Protein AF-A0A645FIU5-F1 (afdb_monomer_lite)

Structure (mmCIF, N/CA/C/O backbone):
data_AF-A0A645FIU5-F1
#
_entry.id   AF-A0A645FIU5-F1
#
loop_
_atom_site.group_PDB
_atom_site.id
_atom_site.type_symbol
_atom_site.label_atom_id
_atom_site.label_alt_id
_atom_site.label_comp_id
_atom_site.label_asym_id
_atom_site.label_entity_id
_atom_site.label_seq_id
_atom_site.pdbx_PDB_ins_code
_atom_site.Cartn_x
_atom_site.Cartn_y
_atom_site.Cartn_z
_atom_site.occupancy
_atom_site.B_iso_or_equiv
_atom_site.auth_seq_id
_atom_site.auth_comp_id
_atom_site.auth_asym_id
_atom_site.auth_atom_id
_atom_site.pdbx_PDB_model_num
ATOM 1 N N . MET A 1 1 ? 1.811 -13.031 -18.706 1.00 53.97 1 MET A N 1
ATOM 2 C CA . MET A 1 1 ? 0.507 -12.425 -19.057 1.00 53.97 1 MET A CA 1
ATOM 3 C C . MET A 1 1 ? -0.568 -13.395 -18.600 1.00 53.97 1 MET A C 1
ATOM 5 O O . MET A 1 1 ? -0.436 -14.568 -18.920 1.00 53.97 1 MET A O 1
ATOM 9 N N . LEU A 1 2 ? -1.544 -12.953 -17.800 1.00 63.50 2 LEU A N 1
ATOM 10 C CA . LEU A 1 2 ? -2.657 -13.814 -17.370 1.00 63.50 2 LEU A CA 1
ATOM 11 C C . LEU A 1 2 ? -3.567 -14.095 -18.576 1.00 63.50 2 LEU A C 1
ATOM 13 O O . LEU A 1 2 ? -3.774 -13.195 -19.394 1.00 63.50 2 LEU A O 1
ATOM 17 N N . CYS A 1 3 ? -4.081 -15.320 -18.705 1.00 82.06 3 CYS A N 1
ATOM 18 C CA . CYS A 1 3 ? -5.073 -15.638 -19.733 1.00 82.06 3 CYS A CA 1
ATOM 19 C C . CYS A 1 3 ? -6.419 -14.959 -19.421 1.00 82.06 3 CYS A C 1
ATOM 21 O O . CYS A 1 3 ? -6.677 -14.561 -18.284 1.00 82.06 3 CYS A O 1
ATOM 23 N N . GLU A 1 4 ? -7.278 -14.810 -20.434 1.00 85.88 4 GLU A N 1
ATOM 24 C CA . GLU A 1 4 ? -8.568 -14.122 -20.276 1.00 85.88 4 GLU A CA 1
ATOM 25 C C . GLU A 1 4 ? -9.486 -14.793 -19.248 1.00 85.88 4 GLU A C 1
ATOM 27 O O . GLU A 1 4 ? -10.167 -14.089 -18.507 1.00 85.88 4 GLU A O 1
ATOM 32 N N . GLU A 1 5 ? -9.463 -16.126 -19.173 1.00 87.19 5 GLU A N 1
ATOM 33 C CA . GLU A 1 5 ? -10.226 -16.915 -18.199 1.00 87.19 5 GLU A CA 1
ATOM 34 C C . GLU A 1 5 ? -9.824 -16.569 -16.762 1.00 87.19 5 GLU A C 1
ATOM 36 O O . GLU A 1 5 ? -10.671 -16.202 -15.954 1.00 87.19 5 GLU A O 1
ATOM 41 N N . LEU A 1 6 ? -8.522 -16.537 -16.467 1.00 84.81 6 LEU A N 1
ATOM 42 C CA . LEU A 1 6 ? -8.028 -16.178 -15.137 1.00 84.81 6 LEU A CA 1
ATOM 43 C C . LEU A 1 6 ? -8.314 -14.710 -14.780 1.00 84.81 6 LEU A C 1
ATOM 45 O O . LEU A 1 6 ? -8.569 -14.385 -13.623 1.00 84.81 6 LEU A O 1
ATOM 49 N N . ILE A 1 7 ? -8.288 -13.805 -15.764 1.00 84.75 7 ILE A N 1
ATOM 50 C CA . ILE A 1 7 ? -8.674 -12.400 -15.555 1.00 84.75 7 ILE A CA 1
ATOM 51 C C . ILE A 1 7 ? -10.162 -12.297 -15.197 1.00 84.75 7 ILE A C 1
ATOM 53 O O . ILE A 1 7 ? -10.518 -11.487 -14.339 1.00 84.75 7 ILE A O 1
ATOM 57 N N . GLU A 1 8 ? -11.015 -13.096 -15.837 1.00 88.38 8 GLU A N 1
ATOM 58 C CA . GLU A 1 8 ? -12.446 -13.165 -15.533 1.00 88.38 8 GLU A CA 1
ATOM 59 C C . GLU A 1 8 ? -12.695 -13.715 -14.128 1.00 88.38 8 GLU A C 1
ATOM 61 O O . GLU A 1 8 ? -13.385 -13.074 -13.335 1.00 88.38 8 GLU A O 1
ATOM 66 N N . GLU A 1 9 ? -12.084 -14.852 -13.788 1.00 88.69 9 GLU A N 1
ATOM 67 C CA . GLU A 1 9 ? -12.196 -15.455 -12.458 1.00 88.69 9 GLU A CA 1
ATOM 68 C C . GLU A 1 9 ? -11.752 -14.479 -11.366 1.00 88.69 9 GLU A C 1
ATOM 70 O O . GLU A 1 9 ? -12.477 -14.236 -10.397 1.00 88.69 9 GLU A O 1
ATOM 75 N N . PHE A 1 10 ? -10.595 -13.841 -11.554 1.00 84.19 10 PHE A N 1
ATOM 76 C CA . PHE A 1 10 ? -10.072 -12.856 -10.616 1.00 84.19 10 PHE A CA 1
ATOM 77 C C . PHE A 1 10 ? -11.009 -11.650 -10.464 1.00 84.19 10 PHE A C 1
ATOM 79 O O . PHE A 1 10 ? -11.272 -11.197 -9.348 1.00 84.19 10 PHE A O 1
ATOM 86 N N . ALA A 1 11 ? -11.569 -11.145 -11.567 1.00 87.12 11 ALA A N 1
ATOM 87 C CA . ALA A 1 11 ? -12.537 -10.051 -11.530 1.00 87.12 11 ALA A CA 1
ATOM 88 C C . ALA A 1 11 ? -13.863 -10.446 -10.851 1.00 87.12 11 ALA A C 1
ATOM 90 O O . ALA A 1 11 ? -14.517 -9.591 -10.248 1.00 87.12 11 ALA A O 1
ATOM 91 N N . GLY A 1 12 ? -14.240 -11.727 -10.902 1.00 88.38 12 GLY A N 1
ATOM 92 C CA . GLY A 1 12 ? -15.392 -12.278 -10.188 1.00 88.38 12 GLY A CA 1
ATOM 93 C C . GLY A 1 12 ? -15.239 -12.258 -8.663 1.00 88.38 12 GLY A C 1
ATOM 94 O O . GLY A 1 12 ? -16.230 -12.076 -7.954 1.00 88.38 12 GLY A O 1
ATOM 95 N N . LEU A 1 13 ? -14.007 -12.377 -8.155 1.00 90.31 13 LEU A N 1
ATOM 96 C CA . LEU A 1 13 ? -13.703 -12.421 -6.718 1.00 90.31 13 LEU A CA 1
ATOM 97 C C . LEU A 1 13 ? -13.561 -11.037 -6.068 1.00 90.31 13 LEU A C 1
ATOM 99 O O . LEU A 1 13 ? -13.636 -10.917 -4.845 1.00 90.31 13 LEU A O 1
ATOM 103 N N . ILE A 1 14 ? -13.337 -9.987 -6.860 1.00 89.62 14 ILE A N 1
ATOM 104 C CA . ILE A 1 14 ? -12.940 -8.669 -6.352 1.00 89.62 14 ILE A CA 1
ATOM 105 C C . ILE A 1 14 ? -14.075 -7.660 -6.485 1.00 89.62 14 ILE A C 1
ATOM 107 O O . ILE A 1 14 ? -14.536 -7.325 -7.575 1.00 89.62 14 ILE A O 1
ATOM 111 N N . ASP A 1 15 ? -14.477 -7.081 -5.354 1.00 90.00 15 ASP A N 1
ATOM 112 C CA . ASP A 1 15 ? -15.454 -5.990 -5.335 1.00 90.00 15 ASP A CA 1
ATOM 113 C C . ASP A 1 15 ? -14.824 -4.606 -5.490 1.00 90.00 15 ASP A C 1
ATOM 115 O O . ASP A 1 15 ? -15.453 -3.660 -5.982 1.00 90.00 15 ASP A O 1
ATOM 119 N N . THR A 1 16 ? -13.596 -4.446 -5.003 1.00 90.69 16 THR A N 1
ATOM 120 C CA . THR A 1 16 ? -12.869 -3.178 -5.028 1.00 90.69 16 THR A CA 1
ATOM 121 C C . THR A 1 16 ? -11.374 -3.434 -5.161 1.00 90.69 16 THR A C 1
ATOM 123 O O . THR A 1 16 ? -10.801 -4.143 -4.340 1.00 90.69 16 THR A O 1
ATOM 126 N N . ALA A 1 17 ? -10.753 -2.825 -6.169 1.00 92.69 17 ALA A N 1
ATOM 127 C CA . ALA A 1 17 ? -9.307 -2.811 -6.353 1.00 92.69 17 ALA A CA 1
ATOM 128 C C . ALA A 1 17 ? -8.728 -1.445 -5.970 1.00 92.69 17 ALA A C 1
ATOM 130 O O . ALA A 1 17 ? -9.333 -0.410 -6.258 1.00 92.69 17 ALA A O 1
ATOM 131 N N . PHE A 1 18 ? -7.550 -1.462 -5.351 1.00 93.25 18 PHE A N 1
ATOM 132 C CA . PHE A 1 18 ? -6.782 -0.278 -4.981 1.00 93.25 18 PHE A CA 1
ATOM 133 C C . PHE A 1 18 ? -5.413 -0.344 -5.653 1.00 93.25 18 PHE A C 1
ATOM 135 O O . PHE A 1 18 ? -4.711 -1.343 -5.517 1.00 93.25 18 PHE A O 1
ATOM 142 N N . TYR A 1 19 ? -5.033 0.723 -6.345 1.00 93.62 19 TYR A N 1
ATOM 143 C CA . TYR A 1 19 ? -3.697 0.915 -6.897 1.00 93.62 19 TYR A CA 1
ATOM 144 C C . TYR A 1 19 ? -2.940 1.946 -6.067 1.00 93.62 19 TYR A C 1
ATOM 146 O O . TYR A 1 19 ? -3.528 2.946 -5.659 1.00 93.62 19 TYR A O 1
ATOM 154 N N . THR A 1 20 ? -1.657 1.710 -5.792 1.00 93.31 20 THR A N 1
ATOM 155 C CA . THR A 1 20 ? -0.816 2.614 -4.984 1.00 93.31 20 THR A CA 1
ATOM 156 C C . THR A 1 20 ? -0.160 3.702 -5.825 1.00 93.31 20 THR A C 1
ATOM 158 O O . THR A 1 20 ? -0.068 4.835 -5.369 1.00 93.31 20 THR A O 1
ATOM 161 N N . HIS A 1 21 ? 0.243 3.396 -7.060 1.00 92.38 21 HIS A N 1
ATOM 162 C CA . HIS A 1 21 ? 0.869 4.342 -7.988 1.00 92.38 21 HIS A CA 1
ATOM 163 C C . HIS A 1 21 ? 0.813 3.839 -9.437 1.00 92.38 21 HIS A C 1
ATOM 165 O O . HIS A 1 21 ? 0.289 2.761 -9.712 1.00 92.38 21 HIS A O 1
ATOM 171 N N . GLY A 1 22 ? 1.312 4.657 -10.366 1.00 88.94 22 GLY A N 1
ATOM 172 C CA . GLY A 1 22 ? 1.194 4.457 -11.810 1.00 88.94 22 GLY A CA 1
ATOM 173 C C . GLY A 1 22 ? 2.286 3.610 -12.466 1.00 88.94 22 GLY A C 1
ATOM 174 O O . GLY A 1 22 ? 2.425 3.701 -13.685 1.00 88.94 22 GLY A O 1
ATOM 175 N N . HIS A 1 23 ? 3.072 2.818 -11.733 1.00 85.88 23 HIS A N 1
ATOM 176 C CA . HIS A 1 23 ? 4.059 1.959 -12.389 1.00 85.88 23 HIS A CA 1
ATOM 177 C C . HIS A 1 23 ? 3.419 0.729 -13.059 1.00 85.88 23 HIS A C 1
ATOM 179 O O . HIS A 1 23 ? 2.384 0.237 -12.593 1.00 85.88 23 HIS A O 1
ATOM 185 N N . PRO A 1 24 ? 3.992 0.230 -14.175 1.00 80.38 24 PRO A N 1
ATOM 186 C CA . PRO A 1 24 ? 3.391 -0.847 -14.971 1.00 80.38 24 PRO A CA 1
ATOM 187 C C . PRO A 1 24 ? 3.187 -2.175 -14.235 1.00 80.38 24 PRO A C 1
ATOM 189 O O . PRO A 1 24 ? 2.318 -2.954 -14.611 1.00 80.38 24 PRO A O 1
ATOM 192 N N . ASP A 1 25 ? 3.986 -2.446 -13.214 1.00 77.38 25 ASP A N 1
ATOM 193 C CA . ASP A 1 25 ? 3.906 -3.620 -12.344 1.00 77.38 25 ASP A CA 1
ATOM 194 C C . ASP A 1 25 ? 2.868 -3.467 -11.221 1.00 77.38 25 ASP A C 1
ATOM 196 O O . ASP A 1 25 ? 2.443 -4.456 -10.626 1.00 77.38 25 ASP A O 1
ATOM 200 N N . HIS A 1 26 ? 2.379 -2.246 -10.998 1.00 84.44 26 HIS A N 1
ATOM 201 C CA . HIS A 1 26 ? 1.336 -1.939 -10.022 1.00 84.44 26 HIS A CA 1
ATOM 202 C C . HIS A 1 26 ? -0.030 -1.690 -10.657 1.00 84.44 26 HIS A C 1
ATOM 204 O O . HIS A 1 26 ? -1.046 -1.859 -9.986 1.00 84.44 26 HIS A O 1
ATOM 210 N N . ILE A 1 27 ? -0.085 -1.329 -11.941 1.00 84.56 27 ILE A N 1
ATOM 211 C CA . ILE A 1 27 ? -1.333 -1.149 -12.685 1.00 84.56 27 ILE A CA 1
ATOM 212 C C . I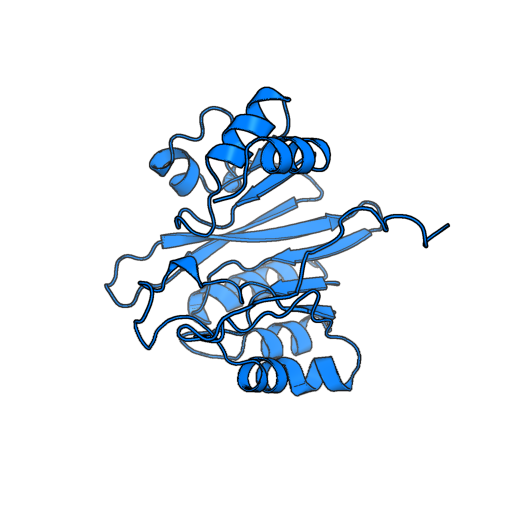LE A 1 27 ? -1.603 -2.374 -13.553 1.00 84.56 27 ILE A C 1
ATOM 214 O O . ILE A 1 27 ? -0.792 -2.761 -14.385 1.00 84.56 27 ILE A O 1
ATOM 218 N N . GLY A 1 28 ? -2.798 -2.952 -13.421 1.00 84.50 28 GLY A N 1
ATOM 219 C CA . GLY A 1 28 ? -3.263 -4.041 -14.283 1.00 84.50 28 GLY A CA 1
ATOM 220 C C . GLY A 1 28 ? -4.379 -3.580 -15.222 1.00 84.50 28 GLY A C 1
ATOM 221 O O . GLY A 1 28 ? -5.544 -3.728 -14.844 1.00 84.50 28 GLY A O 1
ATOM 222 N N . PRO A 1 29 ? -4.098 -3.063 -16.439 1.00 84.56 29 PRO A N 1
ATOM 223 C CA . PRO A 1 29 ? -5.129 -2.510 -17.324 1.00 84.56 29 PRO A CA 1
ATOM 224 C C . PRO A 1 29 ? -6.201 -3.524 -17.726 1.00 84.56 29 PRO A C 1
ATOM 226 O O . PRO A 1 29 ? -7.382 -3.186 -17.748 1.00 84.56 29 PRO A O 1
ATOM 229 N N . ASN A 1 30 ? -5.816 -4.779 -17.988 1.00 86.06 30 ASN A N 1
ATOM 230 C CA . ASN A 1 30 ? -6.766 -5.823 -18.386 1.00 86.06 30 ASN A CA 1
ATOM 231 C C . ASN A 1 30 ? -7.730 -6.171 -17.242 1.00 86.06 30 ASN A C 1
ATOM 233 O O . ASN A 1 30 ? -8.941 -6.236 -17.448 1.00 86.06 30 ASN A O 1
ATOM 237 N N . ILE A 1 31 ? -7.200 -6.317 -16.022 1.00 86.69 31 ILE A N 1
ATOM 238 C CA . ILE A 1 31 ? -8.005 -6.546 -14.815 1.00 86.69 31 ILE A CA 1
ATOM 239 C C . ILE A 1 31 ? -8.877 -5.319 -14.530 1.00 86.69 31 ILE A C 1
ATOM 241 O O . ILE A 1 31 ? -10.072 -5.461 -14.293 1.00 86.69 31 ILE A O 1
ATOM 245 N N . THR A 1 32 ? -8.321 -4.107 -14.626 1.00 91.06 32 THR A N 1
ATOM 246 C CA . THR A 1 32 ? -9.065 -2.849 -14.446 1.00 91.06 32 THR A CA 1
ATOM 247 C C . THR A 1 32 ? -10.242 -2.757 -15.408 1.00 91.06 32 THR A C 1
ATOM 249 O O . THR A 1 32 ? -11.363 -2.478 -14.985 1.00 91.06 32 THR A O 1
ATOM 252 N N . GLY A 1 33 ? -10.002 -3.012 -16.697 1.00 90.50 33 GLY A N 1
ATOM 253 C CA . GLY A 1 33 ? -11.035 -2.999 -17.725 1.00 90.50 33 GLY A CA 1
ATOM 254 C C . GLY A 1 33 ? -12.142 -4.004 -17.424 1.00 90.50 33 GLY A C 1
ATOM 255 O O . GLY A 1 33 ? -13.320 -3.659 -17.527 1.00 90.50 33 GLY A O 1
ATOM 256 N N . ARG A 1 34 ? -11.778 -5.212 -16.970 1.00 92.00 34 ARG A N 1
ATOM 257 C CA . ARG A 1 34 ? -12.754 -6.240 -16.603 1.00 92.00 34 ARG A CA 1
ATOM 258 C C . ARG A 1 34 ? -13.566 -5.851 -15.370 1.00 92.00 34 ARG A C 1
ATOM 260 O O . ARG A 1 34 ? -14.791 -5.817 -15.440 1.00 92.00 34 ARG A O 1
ATOM 267 N N . LEU A 1 35 ? -12.913 -5.444 -14.282 1.00 93.12 35 LEU A N 1
ATOM 268 C CA . LEU A 1 35 ? -13.575 -4.943 -13.072 1.00 93.12 35 LEU A CA 1
ATOM 269 C C . LEU A 1 35 ? -14.580 -3.825 -13.398 1.00 93.12 35 LEU A C 1
ATOM 271 O O . LEU A 1 35 ? -15.731 -3.865 -12.964 1.00 93.12 35 LEU A O 1
ATOM 275 N N . GLN A 1 36 ? -14.179 -2.859 -14.227 1.00 92.62 36 GLN A N 1
ATOM 276 C CA . GLN A 1 36 ? -15.038 -1.754 -14.658 1.00 92.62 36 GLN A CA 1
ATOM 277 C C . GLN A 1 36 ? -16.208 -2.195 -15.556 1.00 92.62 36 GLN A C 1
ATOM 279 O O . GLN A 1 36 ? -17.250 -1.527 -15.560 1.00 92.62 36 GLN A O 1
ATOM 284 N N . ALA A 1 37 ? -16.061 -3.286 -16.313 1.00 91.69 37 ALA A N 1
ATOM 285 C CA . ALA A 1 37 ? -17.143 -3.883 -17.096 1.00 91.69 37 ALA A CA 1
ATOM 286 C C . ALA A 1 37 ? -18.198 -4.548 -16.194 1.00 91.69 37 ALA A C 1
ATOM 288 O O . ALA A 1 37 ? -19.390 -4.390 -16.447 1.00 91.69 37 ALA A O 1
ATOM 289 N N . HIS A 1 38 ? -17.783 -5.174 -15.086 1.00 92.56 38 HIS A N 1
ATOM 290 C CA . HIS A 1 38 ? -18.685 -5.737 -14.067 1.00 92.56 38 HIS A CA 1
ATOM 291 C C . HIS A 1 38 ? -19.221 -4.703 -13.060 1.00 92.56 38 HIS A C 1
ATOM 293 O O . HIS A 1 38 ? -19.858 -5.067 -12.072 1.00 92.56 38 HIS A O 1
ATOM 299 N N . GLY A 1 39 ? -18.952 -3.409 -13.264 1.00 92.25 39 GLY A N 1
ATOM 300 C CA . GLY A 1 39 ? -19.380 -2.352 -12.341 1.00 92.25 39 GLY A CA 1
ATOM 301 C C . GLY A 1 39 ? -18.677 -2.387 -10.977 1.00 92.25 39 GLY A C 1
ATOM 302 O O . GLY A 1 39 ? -19.165 -1.779 -10.022 1.00 92.25 39 GLY A O 1
ATOM 303 N N . LYS A 1 40 ? -17.539 -3.085 -10.869 1.00 93.88 40 LYS A N 1
ATOM 304 C CA . LYS A 1 40 ? -16.702 -3.119 -9.665 1.00 93.88 40 LYS A CA 1
ATOM 305 C C . LYS A 1 40 ? -15.920 -1.815 -9.520 1.00 93.88 40 LYS A C 1
ATOM 307 O O . LYS A 1 40 ? -15.730 -1.059 -10.477 1.00 93.88 40 LYS A O 1
ATOM 312 N N . LYS A 1 41 ? -15.472 -1.531 -8.296 1.00 93.06 41 LYS A N 1
ATOM 313 C CA . LYS A 1 41 ? -14.786 -0.272 -7.9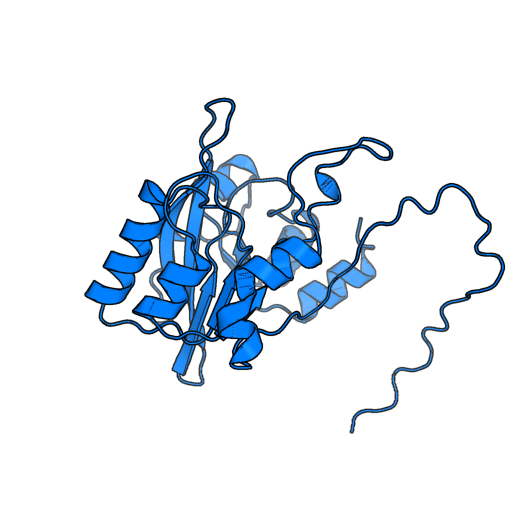77 1.00 93.06 41 LYS A CA 1
ATOM 314 C C . LYS A 1 41 ? -13.286 -0.412 -8.209 1.00 93.06 41 LYS A C 1
ATOM 316 O O . LYS A 1 41 ? -12.677 -1.383 -7.777 1.00 93.06 41 LYS A O 1
ATOM 321 N N . VAL A 1 42 ? -12.696 0.596 -8.837 1.00 94.50 42 VAL A N 1
ATOM 322 C CA . VAL A 1 42 ? -11.245 0.729 -8.987 1.00 94.50 42 VAL A CA 1
ATOM 323 C C . VAL A 1 42 ? -10.855 2.077 -8.408 1.00 94.50 42 VAL A C 1
ATOM 325 O O . VAL A 1 42 ? -11.438 3.093 -8.785 1.00 94.50 42 VAL A O 1
ATOM 328 N N . ILE A 1 43 ? -9.925 2.074 -7.463 1.00 93.75 43 ILE A N 1
ATOM 329 C CA . ILE A 1 43 ? -9.432 3.255 -6.757 1.00 93.75 43 ILE A CA 1
ATOM 330 C C . ILE A 1 43 ? -7.944 3.384 -7.061 1.00 93.75 43 ILE A C 1
ATOM 332 O O . ILE A 1 43 ? -7.214 2.399 -6.988 1.00 93.75 43 ILE A O 1
ATOM 336 N N . ALA A 1 44 ? -7.504 4.579 -7.432 1.00 93.25 44 ALA A N 1
ATOM 337 C CA . ALA A 1 44 ? -6.115 4.852 -7.785 1.00 93.25 44 ALA A CA 1
ATOM 338 C C . ALA A 1 44 ? -5.785 6.329 -7.529 1.00 93.25 44 ALA A C 1
ATOM 340 O O . ALA A 1 44 ? -6.710 7.146 -7.531 1.00 93.25 44 ALA A O 1
ATOM 341 N N . PRO A 1 45 ? -4.504 6.698 -7.355 1.00 92.62 45 PRO A N 1
ATOM 342 C CA . PRO A 1 45 ? -4.098 8.095 -7.303 1.00 92.62 45 PRO A CA 1
ATOM 343 C C . PRO A 1 45 ? -4.511 8.815 -8.581 1.00 92.62 45 PRO A C 1
ATOM 345 O O . PRO A 1 45 ? -4.460 8.231 -9.671 1.00 92.62 45 PRO A O 1
ATOM 348 N N . LEU A 1 46 ? -4.871 10.092 -8.470 1.00 93.31 46 LEU A N 1
ATOM 349 C CA . LEU A 1 46 ? -5.315 10.883 -9.619 1.00 93.31 46 LEU A CA 1
ATOM 350 C C . LEU A 1 46 ? -4.294 10.865 -10.770 1.00 93.31 46 LEU A C 1
ATOM 352 O O . LEU A 1 46 ? -4.684 10.720 -11.929 1.00 93.31 46 LEU A O 1
ATOM 356 N N . ALA A 1 47 ? -3.000 10.948 -10.448 1.00 92.00 47 ALA A N 1
ATOM 357 C CA . ALA A 1 47 ? -1.921 10.877 -11.432 1.00 92.00 47 ALA A CA 1
ATOM 358 C C . ALA A 1 47 ? -1.962 9.561 -12.232 1.00 92.00 47 ALA A C 1
ATOM 360 O O . ALA A 1 47 ? -2.024 9.577 -13.459 1.00 92.00 47 ALA A O 1
ATOM 361 N N . ALA A 1 48 ? -2.073 8.418 -11.546 1.00 92.31 48 ALA A N 1
ATOM 362 C CA . ALA A 1 48 ? -2.162 7.113 -12.198 1.00 92.31 48 ALA A CA 1
ATOM 363 C C . ALA A 1 48 ? -3.421 6.983 -13.073 1.00 92.31 48 ALA A C 1
ATOM 365 O O . ALA A 1 48 ? -3.370 6.406 -14.160 1.00 92.31 48 ALA A O 1
ATOM 366 N N . ILE A 1 49 ? -4.556 7.545 -12.638 1.00 94.06 49 ILE A N 1
ATOM 367 C CA . ILE A 1 49 ? -5.790 7.569 -13.440 1.00 94.06 49 ILE A CA 1
ATOM 368 C C . ILE A 1 49 ? -5.573 8.323 -14.754 1.00 94.06 49 ILE A C 1
ATOM 370 O O . ILE A 1 49 ? -6.059 7.874 -15.796 1.00 94.06 49 ILE A O 1
ATOM 374 N N . GLN A 1 50 ? -4.869 9.455 -14.709 1.00 93.56 50 GLN A N 1
ATOM 375 C CA . GLN A 1 50 ? -4.589 10.289 -15.877 1.00 93.56 50 GLN A CA 1
ATOM 376 C C . GLN A 1 50 ? -3.614 9.599 -16.835 1.00 93.56 50 GLN A C 1
ATOM 378 O O . GLN A 1 50 ? -3.935 9.459 -18.019 1.00 93.56 50 GLN A O 1
ATOM 383 N N . ASP A 1 51 ? -2.495 9.095 -16.316 1.00 91.19 51 ASP A N 1
ATOM 384 C CA . ASP A 1 51 ? -1.443 8.448 -17.107 1.00 91.19 51 ASP A CA 1
ATOM 385 C C . ASP A 1 51 ? -1.961 7.196 -17.827 1.00 91.19 51 ASP A C 1
ATOM 387 O O . ASP A 1 51 ? -1.733 7.007 -19.025 1.00 91.19 51 ASP A O 1
ATOM 391 N N . TRP A 1 52 ? -2.751 6.379 -17.125 1.00 92.06 52 TRP A N 1
ATOM 392 C CA . TRP A 1 52 ? -3.295 5.123 -17.650 1.00 92.06 52 TRP A CA 1
ATOM 393 C C . TRP A 1 52 ? -4.700 5.246 -18.244 1.00 92.06 52 TRP A C 1
ATOM 395 O O . TRP A 1 52 ? -5.252 4.265 -18.746 1.00 92.06 52 TRP A O 1
ATOM 405 N N . ARG A 1 53 ? -5.295 6.445 -18.220 1.00 93.06 53 ARG A N 1
ATOM 406 C CA . ARG A 1 53 ? -6.640 6.739 -18.748 1.00 93.06 53 ARG A CA 1
ATOM 407 C C . ARG A 1 53 ? -7.725 5.815 -18.176 1.00 93.06 53 ARG A C 1
ATOM 409 O O . ARG A 1 53 ? -8.579 5.304 -18.910 1.00 93.06 53 ARG A O 1
ATOM 416 N N . LEU A 1 54 ? -7.722 5.614 -16.858 1.00 90.94 54 LEU A N 1
ATOM 417 C CA . LEU A 1 54 ? -8.646 4.712 -16.157 1.00 90.94 54 LEU A CA 1
ATOM 418 C C . LEU A 1 54 ? -10.057 5.330 -16.039 1.00 90.94 54 LEU A C 1
ATOM 420 O O . LEU A 1 54 ? -10.456 5.820 -14.989 1.00 90.94 54 LEU A O 1
ATOM 424 N N . LYS A 1 55 ? -10.842 5.295 -17.125 1.00 85.62 55 LYS A N 1
ATOM 425 C CA . LYS A 1 55 ? -12.082 6.086 -17.328 1.00 85.62 55 LYS A CA 1
ATOM 426 C C . LYS A 1 55 ? -13.132 6.068 -16.205 1.00 85.62 55 LYS A C 1
ATOM 428 O O . LYS A 1 55 ? -13.876 7.034 -16.086 1.00 85.62 55 LYS A O 1
ATOM 433 N N . LYS A 1 56 ? -13.262 4.975 -15.447 1.00 90.44 56 LYS A N 1
ATOM 434 C CA . LYS A 1 56 ? -14.249 4.831 -14.354 1.00 90.44 56 LYS A CA 1
ATOM 435 C C . LYS A 1 56 ? -13.597 4.655 -12.978 1.00 90.44 56 LYS A C 1
ATOM 437 O O . LYS A 1 56 ? -14.273 4.247 -12.035 1.00 90.44 56 LYS A O 1
ATOM 442 N N . ALA A 1 57 ? -12.288 4.877 -12.874 1.00 93.50 57 ALA A N 1
ATOM 443 C CA . ALA A 1 57 ? -11.602 4.810 -11.594 1.00 93.50 57 ALA A CA 1
ATOM 444 C C . ALA A 1 57 ? -11.964 6.023 -10.727 1.00 93.50 57 ALA A C 1
ATOM 446 O O . ALA A 1 57 ? -12.253 7.106 -11.233 1.00 93.50 57 ALA A O 1
ATOM 447 N N . ILE A 1 58 ? -11.963 5.813 -9.416 1.00 93.69 58 ILE A N 1
ATOM 448 C CA . ILE A 1 58 ? -12.228 6.838 -8.412 1.00 93.69 58 ILE A CA 1
ATOM 449 C C . ILE A 1 58 ? -10.872 7.347 -7.907 1.00 93.69 58 ILE A C 1
ATOM 451 O O . ILE A 1 58 ? -10.084 6.516 -7.439 1.00 93.69 58 ILE A O 1
ATOM 455 N N . PRO A 1 59 ? -10.595 8.663 -7.959 1.00 93.44 59 PRO A N 1
ATOM 456 C CA . PRO A 1 59 ? -9.390 9.224 -7.363 1.00 93.44 59 PRO A CA 1
ATOM 457 C C . PRO A 1 59 ? -9.330 8.915 -5.866 1.00 93.44 59 PRO A C 1
ATOM 459 O O . PRO A 1 59 ? -10.281 9.171 -5.120 1.00 93.44 59 PRO A O 1
ATOM 462 N N . ALA A 1 60 ? -8.218 8.339 -5.425 1.00 91.69 60 ALA A N 1
ATOM 463 C CA . ALA A 1 60 ? -7.993 7.951 -4.038 1.00 91.69 60 ALA A CA 1
ATOM 464 C C . ALA A 1 60 ? -8.106 9.146 -3.077 1.00 91.69 60 ALA A C 1
ATOM 466 O O . ALA A 1 60 ? -8.665 9.034 -1.985 1.00 91.69 60 ALA A O 1
ATOM 467 N N . GLU A 1 61 ? -7.650 10.311 -3.524 1.00 88.06 61 GLU A N 1
ATOM 468 C CA . GLU A 1 61 ? -7.628 11.577 -2.798 1.00 88.06 61 GLU A CA 1
ATOM 469 C C . GLU A 1 61 ? -9.039 12.152 -2.572 1.00 88.06 61 GLU A C 1
ATOM 471 O O . GLU A 1 61 ? -9.295 12.858 -1.586 1.00 88.06 61 GLU A O 1
ATOM 476 N N . GLU A 1 62 ? -9.979 11.818 -3.458 1.00 86.69 62 GLU A N 1
ATOM 477 C CA . GLU A 1 62 ? -11.387 12.227 -3.395 1.00 86.69 62 GLU A CA 1
ATOM 478 C C . GLU A 1 62 ? -12.258 11.219 -2.636 1.00 86.69 62 GLU A C 1
ATOM 480 O O . GLU A 1 62 ? -13.404 11.515 -2.282 1.00 86.69 62 GLU A O 1
ATOM 485 N N . LEU A 1 63 ? -11.730 10.030 -2.338 1.00 84.31 63 LEU A N 1
ATOM 486 C CA . LEU A 1 63 ? -12.477 8.988 -1.655 1.00 84.31 63 LEU A CA 1
ATOM 487 C C . LEU A 1 63 ? -12.763 9.389 -0.199 1.00 84.31 63 LEU A C 1
ATOM 489 O O . LEU A 1 63 ? -11.947 9.231 0.706 1.00 84.31 63 LEU A O 1
ATOM 493 N N . ARG A 1 64 ? -13.977 9.881 0.053 1.00 74.12 64 ARG A N 1
ATOM 494 C CA . ARG A 1 64 ? -14.495 10.153 1.400 1.00 74.12 64 ARG A CA 1
ATOM 495 C C . ARG A 1 64 ? -15.261 8.931 1.903 1.00 74.12 64 ARG A C 1
ATOM 497 O O . ARG A 1 64 ? -16.475 8.837 1.740 1.00 74.12 64 ARG A O 1
ATOM 504 N N . ARG A 1 65 ? -14.549 7.957 2.475 1.00 80.69 65 ARG A N 1
ATOM 505 C CA . ARG A 1 65 ? -15.157 6.779 3.118 1.00 80.69 65 ARG A CA 1
ATOM 506 C C . ARG A 1 65 ? -14.640 6.594 4.528 1.00 80.69 65 ARG A C 1
ATOM 508 O O . ARG A 1 65 ? -13.446 6.697 4.766 1.00 80.69 65 ARG A O 1
ATOM 515 N N . GLU A 1 66 ? -15.538 6.246 5.446 1.00 76.50 66 GLU A N 1
ATOM 516 C CA . GLU A 1 66 ? -15.196 6.050 6.856 1.00 76.50 66 GLU A CA 1
ATOM 517 C C . GLU A 1 66 ? -14.070 5.025 7.046 1.00 76.50 66 GLU A C 1
ATOM 519 O O . GLU A 1 66 ? -13.140 5.285 7.805 1.00 76.50 66 GLU A O 1
ATOM 524 N N . HIS A 1 67 ? -14.098 3.940 6.271 1.00 89.12 67 HIS A N 1
ATOM 525 C CA . HIS A 1 67 ? -13.206 2.784 6.407 1.00 89.12 67 HIS A CA 1
ATOM 526 C C . HIS A 1 67 ? -11.993 2.782 5.468 1.00 89.12 67 HIS A C 1
ATOM 528 O O . HIS A 1 67 ? -11.325 1.761 5.342 1.00 89.12 67 HIS A O 1
ATOM 534 N N . VAL A 1 68 ? -11.731 3.881 4.757 1.00 91.56 68 VAL A N 1
ATOM 535 C CA . VAL A 1 68 ? -10.551 3.997 3.892 1.00 91.56 68 VAL A CA 1
ATOM 536 C C . VAL A 1 68 ? -9.865 5.325 4.159 1.00 91.56 68 VAL A C 1
ATOM 538 O O . VAL A 1 68 ? -10.506 6.378 4.151 1.00 91.56 68 VAL A O 1
ATOM 541 N N . ARG A 1 69 ? -8.556 5.288 4.378 1.00 93.38 69 ARG A N 1
ATOM 542 C CA . ARG A 1 69 ? -7.695 6.469 4.358 1.00 93.38 69 ARG A CA 1
ATOM 543 C C . ARG A 1 69 ? -6.662 6.305 3.262 1.00 93.38 69 ARG A C 1
ATOM 545 O O . ARG A 1 69 ? -6.109 5.224 3.089 1.00 93.38 69 ARG A O 1
ATOM 552 N N . CYS A 1 70 ? -6.446 7.388 2.532 1.00 94.06 70 CYS A N 1
ATOM 553 C CA . CYS A 1 70 ? -5.374 7.529 1.567 1.00 94.06 70 CYS A CA 1
ATOM 554 C C . CYS A 1 70 ? -4.389 8.548 2.132 1.00 94.06 70 CYS A C 1
ATOM 556 O O . CYS A 1 70 ? -4.789 9.661 2.489 1.00 94.06 70 CYS A O 1
ATOM 558 N N . TYR A 1 71 ? -3.123 8.166 2.198 1.00 94.50 71 TYR A N 1
ATOM 559 C CA . TYR A 1 71 ? -2.019 9.018 2.602 1.00 94.50 71 TYR A CA 1
ATOM 560 C C . TYR A 1 71 ? -1.117 9.213 1.382 1.00 94.50 71 TYR A C 1
ATOM 562 O O . TYR A 1 71 ? -0.421 8.273 0.985 1.00 94.50 71 TYR A O 1
ATOM 570 N N . PRO A 1 72 ? -1.172 10.393 0.739 1.00 92.69 72 PRO A N 1
ATOM 571 C CA . PRO A 1 72 ? -0.297 10.701 -0.380 1.00 92.69 72 PRO A CA 1
ATOM 572 C C . PRO A 1 72 ? 1.164 10.649 0.058 1.00 92.69 72 PRO A C 1
ATOM 574 O O . PRO A 1 72 ? 1.511 11.142 1.131 1.00 92.69 72 PRO A O 1
ATOM 577 N N . GLY A 1 73 ? 2.002 10.081 -0.795 1.00 92.44 73 GLY A N 1
ATOM 578 C CA . GLY A 1 73 ? 3.444 10.029 -0.629 1.00 92.44 73 GLY A CA 1
ATOM 579 C C . GLY A 1 73 ? 4.140 10.094 -1.980 1.00 92.44 73 GLY A C 1
ATOM 580 O O . GLY A 1 73 ? 3.516 10.342 -3.016 1.00 92.44 73 GLY A O 1
ATOM 581 N N . ILE A 1 74 ? 5.448 9.878 -1.965 1.00 92.31 74 ILE A N 1
ATOM 582 C CA . ILE A 1 74 ? 6.290 9.967 -3.153 1.00 92.31 74 ILE A CA 1
ATOM 583 C C . ILE A 1 74 ? 7.184 8.732 -3.200 1.00 92.31 74 ILE A C 1
ATOM 585 O O . ILE A 1 74 ? 7.774 8.336 -2.196 1.00 92.31 74 ILE A O 1
ATOM 589 N N . GLN A 1 75 ? 7.276 8.121 -4.376 1.00 90.69 75 GLN A N 1
ATOM 590 C CA . GLN A 1 75 ? 8.351 7.196 -4.694 1.00 90.69 75 GLN A CA 1
ATOM 591 C C . GLN A 1 75 ? 9.469 7.990 -5.348 1.00 90.69 75 GLN A C 1
ATOM 593 O O . GLN A 1 75 ? 9.299 8.510 -6.454 1.00 90.69 75 GLN A O 1
ATOM 598 N N . ARG A 1 76 ? 10.606 8.086 -4.659 1.00 87.75 76 ARG A N 1
ATOM 599 C CA . ARG A 1 76 ? 11.765 8.792 -5.192 1.00 87.75 76 ARG A CA 1
ATOM 600 C C . ARG A 1 76 ? 12.559 7.891 -6.113 1.00 87.75 76 ARG A C 1
ATOM 602 O O . ARG A 1 76 ? 12.959 6.785 -5.745 1.00 87.75 76 ARG A O 1
ATOM 609 N N . MET A 1 77 ? 12.770 8.369 -7.329 1.00 80.44 77 MET A N 1
ATOM 610 C CA . MET A 1 77 ? 13.469 7.602 -8.352 1.00 80.44 77 MET A CA 1
ATOM 611 C C . MET A 1 77 ? 14.912 8.077 -8.456 1.00 80.44 77 MET A C 1
ATOM 613 O O . MET A 1 77 ? 15.210 9.264 -8.349 1.00 80.44 77 MET A O 1
ATOM 617 N N . VAL A 1 78 ? 15.832 7.141 -8.693 1.00 73.69 78 VAL A N 1
ATOM 618 C CA . VAL A 1 78 ? 17.271 7.443 -8.812 1.00 73.69 78 VAL A CA 1
ATOM 619 C C . VAL A 1 78 ? 17.558 8.374 -9.999 1.00 73.69 78 VAL A C 1
ATOM 621 O O . VAL A 1 78 ? 18.528 9.126 -9.974 1.00 73.69 78 VAL A O 1
ATOM 624 N N . ASP A 1 79 ? 16.704 8.361 -11.026 1.00 77.50 79 ASP A N 1
ATOM 625 C CA . ASP A 1 79 ? 16.791 9.254 -12.186 1.00 77.50 79 ASP A CA 1
ATOM 626 C C . ASP A 1 79 ? 16.143 10.637 -11.955 1.00 77.50 79 ASP A C 1
ATOM 628 O O . ASP A 1 79 ? 16.103 11.458 -12.874 1.00 77.50 79 ASP A O 1
ATOM 632 N N . GLY A 1 80 ? 15.650 10.902 -10.739 1.00 78.06 80 GLY A N 1
ATOM 633 C CA . GLY A 1 80 ? 14.996 12.148 -10.342 1.00 78.06 80 GLY A CA 1
ATOM 634 C C . GLY A 1 80 ? 13.552 12.298 -10.829 1.00 78.06 80 GLY A C 1
ATOM 635 O O . GLY A 1 80 ? 12.964 13.365 -10.644 1.00 78.06 80 GLY A O 1
ATOM 636 N N . LYS A 1 81 ? 12.964 11.274 -11.464 1.00 81.31 81 LYS A N 1
ATOM 637 C CA . LYS A 1 81 ? 11.554 11.283 -11.879 1.00 81.31 81 LYS A CA 1
ATOM 638 C C . LYS A 1 81 ? 10.668 10.702 -10.792 1.00 81.31 81 LYS A C 1
ATOM 640 O O . LYS A 1 81 ? 10.154 9.594 -10.913 1.00 81.31 81 LYS A O 1
ATOM 645 N N . ASP A 1 82 ? 10.501 11.469 -9.730 1.00 88.38 82 ASP A N 1
ATOM 646 C CA . ASP A 1 82 ? 9.647 11.087 -8.615 1.00 88.38 82 ASP A CA 1
ATOM 647 C C . ASP A 1 82 ? 8.219 10.770 -9.086 1.00 88.38 82 ASP A C 1
ATOM 649 O O . ASP A 1 82 ? 7.613 11.524 -9.853 1.00 88.38 82 ASP A O 1
ATOM 653 N N . SER A 1 83 ? 7.680 9.646 -8.613 1.00 85.94 83 SER A N 1
ATOM 654 C CA . SER A 1 83 ? 6.328 9.197 -8.943 1.00 85.94 83 SER A CA 1
ATOM 655 C C . SER A 1 83 ? 5.394 9.425 -7.752 1.00 85.94 83 SER A C 1
ATOM 657 O O . SER A 1 83 ? 5.698 8.970 -6.642 1.00 85.94 83 SER A O 1
ATOM 659 N N . PRO A 1 84 ? 4.229 10.074 -7.945 1.00 91.56 84 PRO A N 1
ATOM 660 C CA . PRO A 1 84 ? 3.190 10.125 -6.926 1.00 91.56 84 PRO A CA 1
ATOM 661 C C . PRO A 1 84 ? 2.804 8.719 -6.464 1.00 91.56 84 PRO A C 1
ATOM 663 O O . PRO A 1 84 ? 2.549 7.831 -7.282 1.00 91.56 84 PRO A O 1
ATOM 666 N N . ASN A 1 85 ? 2.740 8.528 -5.149 1.00 92.44 85 ASN A N 1
ATOM 667 C CA . ASN A 1 85 ? 2.369 7.265 -4.525 1.00 92.44 85 ASN A CA 1
ATOM 668 C C . ASN A 1 85 ? 1.271 7.483 -3.480 1.00 92.44 85 ASN A C 1
ATOM 670 O O . ASN A 1 85 ? 1.009 8.600 -3.032 1.00 92.44 85 ASN A O 1
ATOM 674 N N . SER A 1 86 ? 0.585 6.417 -3.100 1.00 93.12 86 SER A N 1
ATOM 675 C CA . SER A 1 86 ? -0.461 6.451 -2.086 1.00 93.12 86 SER A CA 1
ATOM 676 C C . SER A 1 86 ? -0.364 5.228 -1.203 1.00 93.12 86 SER A C 1
ATOM 678 O O . SER A 1 86 ? -0.507 4.094 -1.666 1.00 93.12 86 SER A O 1
ATOM 680 N N . ALA A 1 87 ? -0.182 5.488 0.088 1.00 94.81 87 ALA A N 1
ATOM 681 C CA . ALA A 1 87 ? -0.384 4.490 1.113 1.00 94.81 87 ALA A CA 1
ATOM 682 C C . ALA A 1 87 ? -1.865 4.453 1.508 1.00 94.81 87 ALA A C 1
ATOM 684 O O . ALA A 1 87 ? -2.536 5.487 1.581 1.00 94.81 87 ALA A O 1
ATOM 685 N N . TYR A 1 88 ? -2.377 3.262 1.796 1.00 95.62 88 TYR A N 1
ATOM 686 C CA . TYR A 1 88 ? -3.761 3.065 2.209 1.00 95.62 88 TYR A CA 1
ATOM 687 C C . TYR A 1 88 ? -3.832 2.448 3.593 1.00 95.62 88 TYR A C 1
ATOM 689 O O . TYR A 1 88 ? -3.116 1.494 3.881 1.00 95.62 88 TYR A O 1
ATOM 697 N N . LEU A 1 89 ? -4.761 2.942 4.408 1.00 96.12 89 LEU A N 1
ATOM 698 C CA . LEU A 1 89 ? -5.220 2.264 5.615 1.00 96.12 89 LEU A CA 1
ATOM 699 C C . LEU A 1 89 ? -6.694 1.901 5.435 1.00 96.12 89 LEU A C 1
ATOM 701 O O . LEU A 1 89 ? -7.552 2.775 5.282 1.00 96.12 89 LEU A O 1
ATOM 705 N N . LEU A 1 90 ? -6.980 0.604 5.425 1.00 94.88 90 LEU A N 1
ATOM 706 C CA . LEU A 1 90 ? -8.319 0.045 5.271 1.00 94.88 90 LEU A CA 1
ATOM 707 C C . LEU A 1 90 ? -8.805 -0.477 6.619 1.00 94.88 90 LEU A C 1
ATOM 709 O O . LEU A 1 90 ? -8.085 -1.215 7.277 1.00 94.88 90 LEU A O 1
ATOM 713 N N . THR A 1 91 ? -10.032 -0.155 7.012 1.00 94.75 91 THR A N 1
ATOM 714 C CA . THR A 1 91 ? -10.694 -0.777 8.166 1.00 94.75 91 THR A CA 1
ATOM 715 C C . THR A 1 91 ? -11.654 -1.848 7.664 1.00 94.75 91 THR A C 1
ATOM 717 O O . THR A 1 91 ? -12.612 -1.565 6.944 1.00 94.75 91 THR A O 1
ATOM 720 N N . LEU A 1 92 ? -11.397 -3.099 8.025 1.00 90.56 92 LEU A N 1
ATOM 721 C CA . LEU A 1 92 ? -12.258 -4.226 7.695 1.00 90.56 92 LEU A CA 1
ATOM 722 C C . LEU A 1 92 ? -13.543 -4.179 8.529 1.00 90.56 92 LEU A C 1
ATOM 724 O O . LEU A 1 92 ? -13.606 -3.545 9.581 1.00 90.56 92 LEU A O 1
ATOM 728 N N . ARG A 1 93 ? -14.578 -4.912 8.100 1.00 88.50 93 ARG A N 1
ATOM 729 C CA . ARG A 1 93 ? -15.844 -5.013 8.856 1.00 88.50 93 ARG A CA 1
ATOM 730 C C . ARG A 1 93 ? -15.663 -5.576 10.268 1.00 88.50 93 ARG A C 1
ATOM 732 O O . ARG A 1 93 ? -16.476 -5.285 11.135 1.00 88.50 93 ARG A O 1
ATOM 739 N N . SER A 1 94 ? -14.617 -6.370 10.490 1.00 91.12 94 SER A N 1
ATOM 740 C CA . SER A 1 94 ? -14.240 -6.882 11.811 1.00 91.12 94 SER A CA 1
ATOM 741 C C . SER A 1 94 ? -13.683 -5.805 12.749 1.00 91.12 94 SER A C 1
ATOM 743 O O . SER A 1 94 ? -13.486 -6.086 13.925 1.00 91.12 94 SER A O 1
ATOM 745 N N . GLY A 1 95 ? -13.397 -4.603 12.242 1.00 93.19 95 GLY A N 1
ATOM 746 C CA . GLY A 1 95 ? -12.689 -3.541 12.954 1.00 93.19 95 GLY A CA 1
ATOM 747 C C . GLY A 1 95 ? -11.171 -3.577 12.763 1.00 93.19 95 GLY A C 1
ATOM 748 O O . GLY A 1 95 ? -10.525 -2.570 13.027 1.00 93.19 95 GLY A O 1
ATOM 749 N N . ALA A 1 96 ? -10.616 -4.683 12.253 1.00 95.06 96 ALA A N 1
ATOM 750 C CA . ALA A 1 96 ? -9.182 -4.799 12.000 1.00 95.06 96 ALA A CA 1
ATOM 751 C C . ALA A 1 96 ? -8.718 -3.829 10.905 1.00 95.06 96 ALA A C 1
ATOM 753 O O . ALA A 1 96 ? -9.430 -3.627 9.916 1.00 95.06 96 ALA A O 1
ATOM 754 N N . THR A 1 97 ? -7.520 -3.269 11.043 1.00 97.06 97 THR A N 1
ATOM 755 C CA . THR A 1 97 ? -6.941 -2.350 10.064 1.00 97.06 97 THR A CA 1
ATOM 756 C C . THR A 1 97 ? -5.814 -2.974 9.251 1.00 97.06 97 THR A C 1
ATOM 758 O O . THR A 1 97 ? -5.015 -3.771 9.738 1.00 97.06 97 THR A O 1
ATOM 761 N N . PHE A 1 98 ? -5.760 -2.606 7.975 1.00 95.75 98 PHE A N 1
ATOM 762 C CA . PHE A 1 98 ? -4.816 -3.130 7.002 1.00 95.75 98 PHE A CA 1
ATOM 763 C C . PHE A 1 98 ? -4.119 -1.984 6.280 1.00 95.75 98 PHE A C 1
ATOM 765 O O . PHE A 1 98 ? -4.771 -1.180 5.609 1.00 95.75 98 PHE A O 1
ATOM 772 N N . PHE A 1 99 ? -2.804 -1.908 6.429 1.00 97.00 99 PHE A N 1
ATOM 773 C CA . PHE A 1 99 ? -1.963 -0.876 5.855 1.00 97.00 99 PHE A CA 1
ATOM 774 C C . PHE A 1 99 ? -1.197 -1.401 4.641 1.00 97.00 99 PHE A C 1
ATOM 776 O O . PHE A 1 99 ? -0.584 -2.465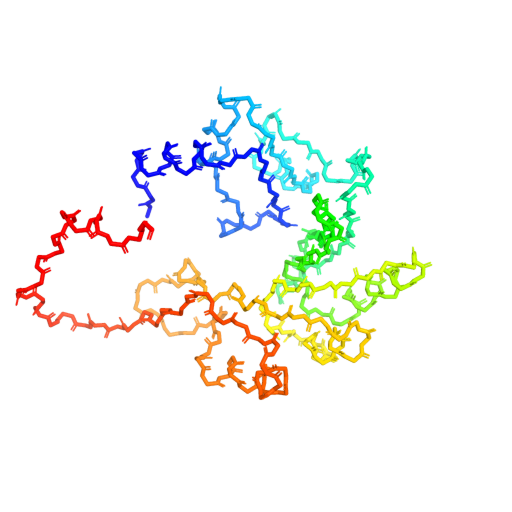 4.699 1.00 97.00 99 PHE A O 1
ATOM 783 N N . VAL A 1 100 ? -1.203 -0.637 3.552 1.00 94.44 100 VAL A N 1
ATOM 784 C CA . VAL A 1 100 ? -0.374 -0.878 2.365 1.00 94.44 100 VAL A CA 1
ATOM 785 C C . VAL A 1 100 ? 0.413 0.385 2.077 1.00 94.44 100 VAL A C 1
ATOM 787 O O . VAL A 1 100 ? -0.183 1.442 1.884 1.00 94.44 100 VAL A O 1
ATOM 790 N N . ARG A 1 101 ? 1.741 0.273 2.020 1.00 92.38 101 ARG A N 1
ATOM 791 C CA . ARG A 1 101 ? 2.638 1.420 1.810 1.00 92.38 101 ARG A CA 1
ATOM 792 C C . ARG A 1 101 ? 2.774 1.829 0.339 1.00 92.38 101 ARG A C 1
ATOM 794 O O . ARG A 1 101 ? 2.936 3.008 0.052 1.00 92.38 101 ARG A O 1
ATOM 801 N N . GLY A 1 102 ? 2.765 0.857 -0.574 1.00 90.31 102 GLY A N 1
ATOM 802 C CA . GLY A 1 102 ? 3.322 1.056 -1.914 1.00 90.31 102 GLY A CA 1
ATOM 803 C C . GLY A 1 102 ? 4.844 1.253 -1.871 1.00 90.31 102 GLY A C 1
ATOM 804 O O . GLY A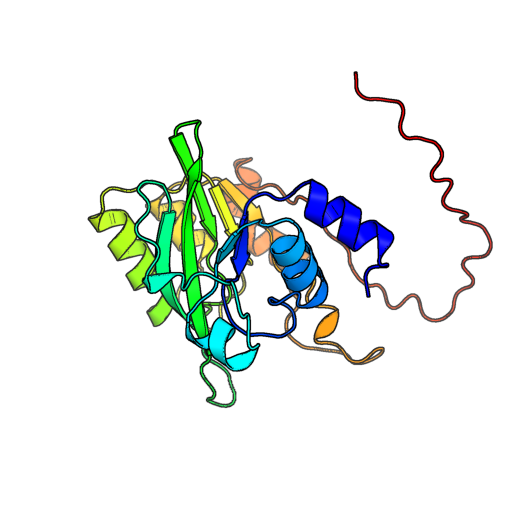 1 102 ? 5.520 0.777 -0.948 1.00 90.31 102 GLY A O 1
ATOM 805 N N . ASP A 1 103 ? 5.358 2.005 -2.840 1.00 89.88 103 ASP A N 1
ATOM 806 C CA . ASP A 1 103 ? 6.795 2.116 -3.141 1.00 89.88 103 ASP A CA 1
ATOM 807 C C . ASP A 1 103 ? 7.416 3.378 -2.531 1.00 89.88 103 ASP A C 1
ATOM 809 O O . ASP A 1 103 ? 8.289 4.037 -3.092 1.00 89.88 103 ASP A O 1
ATOM 813 N N . ILE A 1 104 ? 6.929 3.751 -1.351 1.00 92.94 104 ILE A N 1
ATOM 814 C CA . ILE A 1 104 ? 7.444 4.887 -0.590 1.00 92.94 104 ILE A CA 1
ATOM 815 C C . ILE A 1 104 ? 8.678 4.403 0.177 1.00 92.94 104 ILE A C 1
ATOM 817 O O . ILE A 1 104 ? 8.580 3.877 1.288 1.00 92.94 104 ILE A O 1
ATOM 821 N N . TYR A 1 105 ? 9.841 4.507 -0.464 1.00 89.94 105 TYR A N 1
ATOM 822 C CA . TYR A 1 105 ? 11.085 3.893 0.012 1.00 89.94 105 TYR A CA 1
ATOM 823 C C . TYR A 1 105 ? 11.974 4.806 0.860 1.00 89.94 105 TYR A C 1
ATOM 825 O O . TYR A 1 105 ? 12.892 4.309 1.514 1.00 89.94 105 TYR A O 1
ATOM 833 N N . CYS A 1 106 ? 11.731 6.114 0.858 1.00 91.94 106 CYS A N 1
ATOM 834 C CA . CYS A 1 106 ? 12.503 7.079 1.635 1.00 91.94 106 CYS A CA 1
ATOM 835 C C . CYS A 1 106 ? 11.789 7.395 2.952 1.00 91.94 106 CYS A C 1
ATOM 837 O O . CYS A 1 106 ? 10.602 7.725 2.966 1.00 91.94 106 CYS A O 1
ATOM 839 N N . SER A 1 107 ? 12.518 7.341 4.068 1.00 94.00 107 SER A N 1
ATOM 840 C CA . SER A 1 107 ? 11.936 7.605 5.394 1.00 94.00 107 SER A CA 1
ATOM 841 C C . SER A 1 107 ? 11.365 9.013 5.533 1.00 94.00 107 SER A C 1
ATOM 843 O O . SER A 1 107 ? 10.358 9.198 6.205 1.00 94.00 107 SER A O 1
ATOM 845 N N . GLU A 1 108 ? 11.960 10.004 4.871 1.00 94.50 108 GLU A N 1
ATOM 846 C CA . GLU A 1 108 ? 11.454 11.382 4.876 1.00 94.50 108 GLU A CA 1
ATOM 847 C C . GLU A 1 108 ? 10.050 11.524 4.270 1.00 94.50 108 GLU A C 1
ATOM 849 O O . GLU A 1 108 ? 9.324 12.437 4.653 1.00 94.50 108 GLU A O 1
ATOM 854 N N . ASP A 1 109 ? 9.645 10.604 3.389 1.00 94.88 109 ASP A N 1
ATOM 855 C CA . ASP A 1 109 ? 8.299 10.567 2.812 1.00 94.88 109 ASP A CA 1
ATOM 856 C C . ASP A 1 109 ? 7.382 9.592 3.573 1.00 94.88 109 ASP A C 1
ATOM 858 O O . ASP A 1 109 ? 6.170 9.797 3.648 1.00 94.88 109 ASP A O 1
ATOM 862 N N . PHE A 1 110 ? 7.946 8.533 4.165 1.00 96.19 110 PHE A N 1
ATOM 863 C CA . PHE A 1 110 ? 7.180 7.500 4.864 1.00 96.19 110 PHE A CA 1
ATOM 864 C C . PHE A 1 110 ? 6.837 7.852 6.320 1.00 96.19 110 PHE A C 1
ATOM 866 O O . PHE A 1 110 ? 5.697 7.661 6.741 1.00 96.19 110 PHE A O 1
ATOM 873 N N . LEU A 1 111 ? 7.783 8.378 7.101 1.00 97.06 111 LEU A N 1
ATOM 874 C CA . LEU A 1 111 ? 7.558 8.684 8.519 1.00 97.06 111 LEU A CA 1
ATOM 875 C C . LEU A 1 111 ? 6.432 9.705 8.749 1.00 97.06 111 LEU A C 1
ATOM 877 O O . LEU A 1 111 ? 5.606 9.448 9.624 1.00 97.06 111 LEU A O 1
ATOM 881 N N . PRO A 1 112 ? 6.280 10.776 7.940 1.00 97.62 112 PRO A N 1
ATOM 882 C CA . PRO A 1 112 ? 5.145 11.689 8.085 1.00 97.62 112 PRO A CA 1
ATOM 883 C C . PRO A 1 112 ? 3.777 11.014 7.907 1.00 97.62 112 PRO A C 1
ATOM 885 O O . PRO A 1 112 ? 2.778 11.479 8.459 1.00 97.62 112 PRO A O 1
ATOM 888 N N . ILE A 1 113 ? 3.707 9.917 7.143 1.00 97.31 113 ILE A N 1
ATOM 889 C CA . ILE A 1 113 ? 2.481 9.122 7.003 1.00 97.31 113 ILE A CA 1
ATOM 890 C C . ILE A 1 113 ? 2.183 8.392 8.314 1.00 97.31 113 ILE A C 1
ATOM 892 O O . ILE A 1 113 ? 1.043 8.432 8.775 1.00 97.31 113 ILE A O 1
ATOM 896 N N . LEU A 1 114 ? 3.192 7.769 8.931 1.00 97.88 114 LEU A N 1
ATOM 897 C CA . LEU A 1 114 ? 3.032 7.099 10.225 1.00 97.88 114 LEU A CA 1
ATOM 898 C C . LEU A 1 114 ? 2.642 8.092 11.322 1.00 97.88 114 LEU A C 1
ATOM 900 O O . LEU A 1 114 ? 1.652 7.860 12.013 1.00 97.88 114 LEU A O 1
ATOM 904 N N . ASP A 1 115 ? 3.328 9.236 11.395 1.00 98.00 115 ASP A N 1
ATOM 905 C CA . ASP A 1 115 ? 3.025 10.304 12.352 1.00 98.00 115 ASP A CA 1
ATOM 906 C C . ASP A 1 115 ? 1.563 10.751 12.231 1.00 98.00 115 ASP A C 1
ATOM 908 O O . ASP A 1 115 ? 0.868 10.957 13.228 1.00 98.00 115 ASP A O 1
ATOM 912 N N . ARG A 1 116 ? 1.059 10.875 10.999 1.00 97.44 116 ARG A N 1
ATOM 913 C CA . ARG A 1 116 ? -0.333 11.250 10.751 1.00 97.44 116 ARG A CA 1
ATOM 914 C C . ARG A 1 116 ? -1.318 10.162 11.181 1.00 97.44 116 ARG A C 1
ATOM 916 O O . ARG A 1 116 ? -2.364 10.493 11.735 1.00 97.44 116 ARG A O 1
ATOM 923 N N . ILE A 1 117 ? -1.012 8.887 10.942 1.00 97.00 117 ILE A N 1
ATOM 924 C CA . ILE A 1 117 ? -1.844 7.761 11.400 1.00 97.00 117 ILE A CA 1
ATOM 925 C C . ILE A 1 117 ? -1.946 7.773 12.935 1.00 97.00 117 ILE A C 1
ATOM 927 O O . ILE A 1 117 ? -3.050 7.644 13.473 1.00 97.00 117 ILE A O 1
ATOM 931 N N . GLU A 1 118 ? -0.831 8.006 13.634 1.00 96.88 118 GLU A N 1
ATOM 932 C CA . GLU A 1 118 ? -0.791 8.127 15.099 1.00 96.88 118 GLU A CA 1
ATOM 933 C C . GLU A 1 118 ? -1.589 9.343 15.595 1.00 96.88 118 GLU A C 1
ATOM 935 O O . GLU A 1 118 ? -2.421 9.215 16.495 1.00 96.88 118 GLU A O 1
ATOM 940 N N . GLN A 1 119 ? -1.411 10.514 14.972 1.00 97.38 119 GLN A N 1
ATOM 941 C CA . GLN A 1 119 ? -2.160 11.737 15.304 1.00 97.38 119 GLN A CA 1
ATOM 942 C C . GLN A 1 119 ? -3.672 11.583 15.097 1.00 97.38 119 GLN A C 1
ATOM 944 O O . GLN A 1 119 ? -4.468 12.158 15.840 1.00 97.38 119 GLN A O 1
ATOM 949 N N . GLU A 1 120 ? -4.085 10.798 14.100 1.00 95.06 120 GLU A N 1
ATOM 950 C CA . GLU A 1 120 ? -5.488 10.464 13.844 1.00 95.06 120 GLU A CA 1
ATOM 951 C C . GLU A 1 120 ? -6.042 9.402 14.821 1.00 95.06 120 GLU A C 1
ATOM 953 O O . GLU A 1 120 ? -7.221 9.040 14.719 1.00 95.06 120 GLU A O 1
ATOM 958 N N . GLY A 1 121 ? -5.222 8.903 15.757 1.00 95.31 121 GLY A N 1
ATOM 959 C CA . GLY A 1 121 ? -5.589 7.895 16.752 1.00 95.31 121 GLY A CA 1
ATOM 960 C C . GLY A 1 121 ? -5.923 6.538 16.135 1.00 95.31 121 GLY A C 1
ATOM 961 O O . GLY A 1 121 ? -6.808 5.835 16.627 1.00 95.31 121 GLY A O 1
ATOM 962 N N . ARG A 1 122 ? -5.296 6.197 15.003 1.00 94.75 122 ARG A N 1
ATOM 963 C CA . ARG A 1 122 ? -5.574 4.967 14.251 1.00 94.75 122 ARG A CA 1
ATOM 964 C C . ARG A 1 122 ? -4.562 3.879 14.586 1.00 94.75 122 ARG A C 1
ATOM 966 O O . ARG A 1 122 ? -3.398 4.153 14.847 1.00 94.75 122 ARG A O 1
ATOM 973 N N . THR A 1 123 ? -5.018 2.633 14.538 1.00 96.50 123 THR A N 1
ATOM 974 C CA . THR A 1 123 ? -4.174 1.445 14.693 1.00 96.50 123 THR A CA 1
ATOM 975 C C . THR A 1 123 ? -3.785 0.882 13.330 1.00 96.50 123 THR A C 1
ATOM 977 O O . THR A 1 123 ? -4.485 1.103 12.335 1.00 96.50 123 THR A O 1
ATOM 980 N N . ILE A 1 124 ? -2.707 0.099 13.297 1.00 97.94 124 ILE A N 1
ATOM 981 C CA . ILE A 1 124 ? -2.343 -0.768 12.173 1.00 97.94 124 ILE A CA 1
ATOM 982 C C . ILE A 1 124 ? -2.258 -2.197 12.715 1.00 97.94 124 ILE A C 1
ATOM 984 O O . ILE A 1 124 ? -1.307 -2.528 13.411 1.00 97.94 124 ILE A O 1
ATOM 988 N N . ASP A 1 125 ? -3.248 -3.041 12.421 1.00 96.69 125 ASP A N 1
ATOM 989 C CA . ASP A 1 125 ? -3.225 -4.446 12.856 1.00 96.69 125 ASP A CA 1
ATOM 990 C C . ASP A 1 125 ? -2.398 -5.319 11.909 1.00 96.69 125 ASP A C 1
ATOM 992 O O . ASP A 1 125 ? -1.682 -6.223 12.349 1.00 96.69 125 ASP A O 1
ATOM 996 N N . PHE A 1 126 ? -2.486 -5.035 10.608 1.00 95.94 126 PHE A N 1
ATOM 997 C CA . PHE A 1 126 ? -1.764 -5.726 9.548 1.00 95.94 126 PHE A CA 1
ATOM 998 C C . PHE A 1 126 ? -1.087 -4.724 8.614 1.00 95.94 126 PHE A C 1
ATOM 1000 O O . PHE A 1 126 ? -1.718 -3.760 8.185 1.00 95.94 126 PHE A O 1
ATOM 1007 N N . ALA A 1 127 ? 0.163 -4.976 8.244 1.00 95.25 127 ALA A N 1
ATOM 1008 C CA . ALA A 1 127 ? 0.900 -4.225 7.240 1.00 95.25 127 ALA A CA 1
ATOM 1009 C C . ALA A 1 127 ? 1.323 -5.161 6.106 1.00 95.25 127 ALA A C 1
ATOM 1011 O O . ALA A 1 127 ? 2.073 -6.112 6.326 1.00 95.25 127 ALA A O 1
ATOM 1012 N N . ALA A 1 128 ? 0.854 -4.883 4.891 1.00 89.00 128 ALA A N 1
ATOM 1013 C CA . ALA A 1 128 ? 1.318 -5.551 3.690 1.00 89.00 128 ALA A CA 1
ATOM 1014 C C . ALA A 1 128 ? 2.268 -4.638 2.922 1.00 89.00 128 ALA A C 1
ATOM 1016 O O . ALA A 1 128 ? 1.857 -3.629 2.338 1.00 89.00 128 ALA A O 1
ATOM 1017 N N . MET A 1 129 ? 3.556 -4.979 2.944 1.00 87.31 129 MET A N 1
ATOM 1018 C CA . MET A 1 129 ? 4.584 -4.218 2.241 1.00 87.31 129 MET A CA 1
ATOM 1019 C C . MET A 1 129 ? 5.868 -5.019 1.988 1.00 87.31 129 MET A C 1
ATOM 1021 O O . MET A 1 129 ? 6.103 -6.035 2.639 1.00 87.31 129 MET A O 1
ATOM 1025 N N . SER A 1 130 ? 6.720 -4.508 1.096 1.00 83.31 130 SER A N 1
ATOM 1026 C CA . SER A 1 130 ? 8.125 -4.926 1.009 1.00 83.31 130 SER A CA 1
ATOM 1027 C C . SER A 1 130 ? 8.957 -4.193 2.064 1.00 83.31 130 SER A C 1
ATOM 1029 O O . SER A 1 130 ? 8.693 -3.015 2.333 1.00 83.31 130 SER A O 1
ATOM 1031 N N . PRO A 1 131 ? 9.981 -4.836 2.650 1.00 86.00 131 PRO A N 1
ATOM 1032 C CA . PRO A 1 131 ? 10.868 -4.188 3.605 1.00 86.00 131 PRO A CA 1
ATOM 1033 C C . PRO A 1 131 ? 11.909 -3.283 2.926 1.00 86.00 131 PRO A C 1
ATOM 1035 O O . PRO A 1 131 ? 12.687 -2.613 3.611 1.00 86.00 131 PRO A O 1
ATOM 1038 N N . PHE A 1 132 ? 11.940 -3.244 1.588 1.00 84.62 132 PHE A N 1
ATOM 1039 C CA . PHE A 1 132 ? 12.840 -2.386 0.832 1.00 84.62 132 PHE A CA 1
ATOM 1040 C C . PHE A 1 132 ? 12.661 -0.910 1.219 1.00 84.62 132 PHE A C 1
ATOM 1042 O O . PHE A 1 132 ? 11.541 -0.396 1.366 1.00 84.62 132 PHE A O 1
ATOM 1049 N N . HIS A 1 133 ? 13.797 -0.239 1.389 1.00 86.38 133 HIS A N 1
ATOM 1050 C CA . HIS A 1 133 ? 13.920 1.189 1.639 1.00 86.38 133 HIS A CA 1
ATOM 1051 C C . HIS A 1 133 ? 15.202 1.696 0.970 1.00 86.38 133 HIS A C 1
ATOM 1053 O O . HIS A 1 133 ? 16.203 0.985 0.897 1.00 86.38 133 HIS A O 1
ATOM 1059 N N . GLN A 1 134 ? 15.158 2.921 0.459 1.00 86.94 134 GLN A N 1
ATOM 1060 C CA . GLN A 1 134 ? 16.290 3.578 -0.196 1.00 86.94 134 GLN A CA 1
ATOM 1061 C C . GLN A 1 134 ? 17.087 4.434 0.792 1.00 86.94 134 GLN A C 1
ATOM 1063 O O . GLN A 1 134 ? 18.296 4.592 0.632 1.00 86.94 134 GLN A O 1
ATOM 1068 N N . SER A 1 135 ? 16.422 5.005 1.803 1.00 89.12 135 SER A N 1
ATOM 1069 C CA . SER A 1 135 ? 17.063 5.881 2.783 1.00 89.12 135 SER A CA 1
ATOM 1070 C C . SER A 1 135 ? 16.326 5.934 4.127 1.00 89.12 135 SER A C 1
ATOM 1072 O O . SER A 1 135 ? 15.098 5.807 4.212 1.00 89.12 135 SER A O 1
ATOM 1074 N N . GLY A 1 136 ? 17.102 6.187 5.184 1.00 91.69 136 GLY A N 1
ATOM 1075 C CA . GLY A 1 136 ? 16.626 6.364 6.556 1.00 91.69 136 GLY A CA 1
ATOM 1076 C C . GLY A 1 136 ? 16.344 5.053 7.295 1.00 91.69 136 GLY A C 1
ATOM 1077 O O . GLY A 1 136 ? 17.004 4.046 7.050 1.00 91.69 136 GLY A O 1
ATOM 1078 N N . SER A 1 137 ? 15.409 5.100 8.243 1.00 92.31 137 SER A N 1
ATOM 1079 C CA . SER A 1 137 ? 15.013 3.969 9.079 1.00 92.31 137 SER A CA 1
ATOM 1080 C C . SER A 1 137 ? 14.385 2.822 8.284 1.00 92.31 137 SER A C 1
ATOM 1082 O O . SER A 1 137 ? 13.686 3.021 7.289 1.00 92.31 137 SER A O 1
ATOM 1084 N N . SER A 1 138 ? 14.556 1.603 8.803 1.00 92.75 138 SER A N 1
ATOM 1085 C CA . SER A 1 138 ? 13.820 0.436 8.318 1.00 92.75 138 SER A CA 1
ATOM 1086 C C . SER A 1 138 ? 12.316 0.634 8.536 1.00 92.75 138 SER A C 1
ATOM 1088 O O . SER A 1 138 ? 11.883 0.845 9.674 1.00 92.75 138 SER A O 1
ATOM 1090 N N . PRO A 1 139 ? 11.487 0.496 7.491 1.00 93.06 139 PRO A N 1
ATOM 1091 C CA . PRO A 1 139 ? 10.052 0.686 7.619 1.00 93.06 139 PRO A CA 1
ATOM 1092 C C . PRO A 1 139 ? 9.387 -0.423 8.446 1.00 93.06 139 PRO A C 1
ATOM 1094 O O . PRO A 1 139 ? 8.367 -0.177 9.085 1.00 93.06 139 PRO A O 1
ATOM 1097 N N . VAL A 1 140 ? 9.974 -1.628 8.470 1.00 93.88 140 VAL A N 1
ATOM 1098 C CA . VAL A 1 140 ? 9.503 -2.738 9.311 1.00 93.88 140 VAL A CA 1
ATOM 1099 C C . VAL A 1 140 ? 9.706 -2.394 10.781 1.00 93.88 140 VAL A C 1
ATOM 1101 O O . VAL A 1 140 ? 8.784 -2.531 11.577 1.00 93.88 140 VAL A O 1
ATOM 1104 N N . THR A 1 141 ? 10.889 -1.886 11.137 1.00 94.12 141 THR A N 1
ATOM 1105 C CA . THR A 1 141 ? 11.209 -1.486 12.514 1.00 94.12 141 THR A CA 1
ATOM 1106 C C . THR A 1 141 ? 10.340 -0.318 12.982 1.00 94.12 141 THR A C 1
ATOM 1108 O O . THR A 1 141 ? 9.848 -0.332 14.108 1.00 94.12 141 THR A O 1
ATOM 1111 N N . GLU A 1 142 ? 10.102 0.676 12.125 1.00 96.38 142 GLU A N 1
ATOM 1112 C CA . GLU A 1 142 ? 9.237 1.819 12.449 1.00 96.38 142 GLU A CA 1
ATOM 1113 C C . GLU A 1 142 ? 7.781 1.385 12.667 1.00 96.38 142 GLU A C 1
ATOM 1115 O O . GLU A 1 142 ? 7.157 1.780 13.649 1.00 96.38 142 GLU A O 1
ATOM 1120 N N . LEU A 1 143 ? 7.244 0.514 11.809 1.00 96.19 143 LEU A N 1
ATOM 1121 C CA . LEU A 1 143 ? 5.881 0.007 11.973 1.00 96.19 143 LEU A CA 1
ATOM 1122 C C . LEU A 1 143 ? 5.734 -0.898 13.199 1.00 96.19 143 LEU A C 1
ATOM 1124 O O . LEU A 1 143 ? 4.755 -0.775 13.935 1.00 96.19 143 LEU A O 1
ATOM 1128 N N . ASP A 1 144 ? 6.693 -1.795 13.434 1.00 94.81 144 ASP A N 1
ATOM 1129 C CA . ASP A 1 144 ? 6.641 -2.700 14.582 1.00 94.81 144 ASP A CA 1
ATOM 1130 C C . ASP A 1 144 ? 6.770 -1.946 15.910 1.00 94.81 144 ASP A C 1
ATOM 1132 O O . ASP A 1 144 ? 6.025 -2.227 16.845 1.00 94.81 144 ASP A O 1
ATOM 1136 N N . SER A 1 145 ? 7.657 -0.950 15.988 1.00 94.75 145 SER A N 1
ATOM 1137 C CA . SER A 1 145 ? 7.856 -0.172 17.218 1.00 94.75 145 SER A CA 1
ATOM 1138 C C . SER A 1 145 ? 6.675 0.737 17.565 1.00 94.75 145 SER A C 1
ATOM 1140 O O . SER A 1 145 ? 6.385 0.913 18.747 1.00 94.75 145 SER A O 1
ATOM 1142 N N . ARG A 1 146 ? 5.983 1.297 16.565 1.00 96.25 146 ARG A N 1
ATOM 1143 C CA . ARG A 1 146 ? 4.866 2.234 16.779 1.00 96.25 146 ARG A CA 1
ATOM 1144 C C . ARG A 1 146 ? 3.513 1.546 16.925 1.00 96.25 146 ARG A C 1
ATOM 1146 O O . ARG A 1 146 ? 2.687 1.969 17.728 1.00 96.25 146 ARG A O 1
ATOM 1153 N N . PHE A 1 147 ? 3.273 0.492 16.145 1.00 96.44 147 PHE A N 1
ATOM 1154 C CA . PHE A 1 147 ? 1.946 -0.121 16.031 1.00 96.44 147 PHE A CA 1
ATOM 1155 C C . PHE A 1 147 ? 1.900 -1.587 16.461 1.00 96.44 147 PHE A C 1
ATOM 1157 O O . PHE A 1 147 ? 0.805 -2.128 16.602 1.00 96.44 147 PHE A O 1
ATOM 1164 N N . HIS A 1 148 ? 3.050 -2.243 16.657 1.00 94.06 148 HIS A N 1
ATOM 1165 C CA . HIS A 1 148 ? 3.141 -3.675 16.974 1.00 94.06 148 HIS A CA 1
ATOM 1166 C C . HIS A 1 148 ? 2.347 -4.577 16.010 1.00 94.06 148 HIS A C 1
ATOM 1168 O O . HIS A 1 148 ? 1.809 -5.620 16.402 1.00 94.06 148 HIS A O 1
ATOM 1174 N N . CYS A 1 149 ? 2.267 -4.166 14.742 1.00 94.62 149 CYS A N 1
ATOM 1175 C CA . CYS A 1 149 ? 1.429 -4.795 13.729 1.00 94.62 149 CYS A CA 1
ATOM 1176 C C . CYS A 1 149 ? 1.933 -6.184 13.304 1.00 94.62 149 CYS A C 1
ATOM 1178 O O . CYS A 1 149 ? 3.064 -6.585 13.586 1.00 94.62 149 CYS A O 1
ATOM 1180 N N . ARG A 1 150 ? 1.077 -6.927 12.597 1.00 94.94 150 ARG A N 1
ATOM 1181 C CA . ARG A 1 150 ? 1.460 -8.155 11.894 1.00 94.94 150 ARG A CA 1
ATOM 1182 C C . ARG A 1 150 ? 1.843 -7.847 10.456 1.00 94.94 150 ARG A C 1
ATOM 1184 O O . ARG A 1 150 ? 1.180 -7.055 9.795 1.00 94.94 150 ARG A O 1
ATOM 1191 N N . PHE A 1 151 ? 2.859 -8.519 9.944 1.00 92.56 151 PHE A N 1
ATOM 1192 C CA . PHE A 1 151 ? 3.388 -8.279 8.612 1.00 92.56 151 PHE A CA 1
ATOM 1193 C C . PHE A 1 151 ? 2.966 -9.360 7.627 1.00 92.56 151 PHE A C 1
ATOM 1195 O O . PHE A 1 151 ? 3.006 -10.557 7.920 1.00 92.56 151 PHE A O 1
ATOM 1202 N N . LEU A 1 152 ? 2.596 -8.905 6.436 1.00 88.69 152 LEU A N 1
ATOM 1203 C CA . LEU A 1 152 ? 2.458 -9.709 5.235 1.00 88.69 152 LEU A CA 1
ATOM 1204 C C . LEU A 1 152 ? 3.490 -9.190 4.240 1.00 88.69 152 LEU A C 1
ATOM 1206 O O . LEU A 1 152 ? 3.316 -8.116 3.662 1.00 88.69 152 LEU A O 1
ATOM 1210 N N . ALA A 1 153 ? 4.581 -9.924 4.062 1.00 81.31 153 ALA A N 1
ATOM 1211 C CA . ALA A 1 153 ? 5.568 -9.550 3.061 1.00 81.31 153 ALA A CA 1
ATOM 1212 C C . ALA A 1 153 ? 4.916 -9.615 1.667 1.00 81.31 153 ALA A C 1
ATOM 1214 O O . ALA A 1 153 ? 4.354 -10.641 1.278 1.00 81.31 153 ALA A O 1
ATOM 1215 N N . ILE A 1 154 ? 4.913 -8.486 0.955 1.00 73.88 154 ILE A N 1
ATOM 1216 C CA . ILE A 1 154 ? 4.441 -8.367 -0.434 1.00 73.88 154 ILE A CA 1
ATOM 1217 C C . ILE A 1 154 ? 5.486 -7.597 -1.239 1.00 73.88 154 ILE A C 1
ATOM 1219 O O . ILE A 1 154 ? 6.338 -6.944 -0.645 1.00 73.88 154 ILE A O 1
ATOM 1223 N N . HIS A 1 155 ? 5.360 -7.589 -2.572 1.00 61.06 155 HIS A N 1
ATOM 1224 C CA . HIS A 1 155 ? 6.295 -6.895 -3.478 1.00 61.06 155 HIS A CA 1
ATOM 1225 C C . HIS A 1 155 ? 7.648 -7.626 -3.608 1.00 61.06 155 HIS A C 1
ATOM 1227 O O . HIS A 1 155 ? 8.728 -7.058 -3.515 1.00 61.06 155 HIS A O 1
ATOM 1233 N N . GLU A 1 156 ? 7.563 -8.945 -3.794 1.00 51.81 156 GLU A N 1
ATOM 1234 C CA . GLU A 1 156 ? 8.698 -9.841 -4.094 1.00 51.81 156 GLU A CA 1
ATOM 1235 C C . GLU A 1 156 ? 8.645 -10.368 -5.537 1.00 51.81 156 GLU A C 1
ATOM 1237 O O . GLU A 1 156 ? 9.455 -11.193 -5.955 1.00 51.81 156 GLU A O 1
ATOM 1242 N N . TRP A 1 157 ? 7.675 -9.886 -6.318 1.00 49.50 157 TRP A N 1
ATOM 1243 C CA . TRP A 1 157 ? 7.339 -10.398 -7.647 1.00 49.50 157 TRP A CA 1
ATOM 1244 C C . TRP A 1 157 ? 7.751 -9.441 -8.769 1.00 49.50 157 TRP A C 1
ATOM 1246 O O . TRP A 1 157 ? 7.161 -9.462 -9.848 1.00 49.50 157 TRP A O 1
ATOM 1256 N N . GLU A 1 158 ? 8.794 -8.637 -8.554 1.00 51.28 158 GLU A N 1
ATOM 1257 C CA . GLU A 1 158 ? 9.387 -7.723 -9.543 1.00 51.28 158 GLU A CA 1
ATOM 1258 C C . GLU A 1 158 ? 10.114 -8.449 -10.704 1.00 51.28 158 GLU A C 1
ATOM 1260 O O . GLU A 1 158 ? 11.053 -7.946 -11.321 1.00 51.28 158 GLU A O 1
ATOM 1265 N N . PHE A 1 159 ? 9.667 -9.652 -11.079 1.00 44.44 159 PHE A N 1
ATOM 1266 C CA . PHE A 1 159 ? 10.168 -10.376 -12.251 1.00 44.44 159 PHE A CA 1
ATOM 1267 C C . PHE A 1 159 ? 9.931 -9.612 -13.561 1.00 44.44 159 PHE A C 1
ATOM 1269 O O . PHE A 1 159 ? 10.619 -9.869 -14.546 1.00 44.44 159 PHE A O 1
ATOM 1276 N N . SER A 1 160 ? 8.986 -8.666 -13.579 1.00 41.81 160 SER A N 1
ATOM 1277 C CA . SER A 1 160 ? 8.681 -7.807 -14.728 1.00 41.81 160 SER A CA 1
ATOM 1278 C C . SER A 1 160 ? 9.701 -6.696 -14.980 1.00 41.81 160 SER A C 1
ATOM 1280 O O . SER A 1 160 ? 9.744 -6.190 -16.100 1.00 41.81 160 SER A O 1
ATOM 1282 N N . HIS A 1 161 ? 10.533 -6.330 -13.997 1.00 45.16 161 HIS A N 1
ATOM 1283 C CA . HIS A 1 161 ? 11.605 -5.336 -14.186 1.00 45.16 161 HIS A CA 1
ATOM 1284 C C . HIS A 1 161 ? 12.862 -5.934 -14.819 1.00 45.16 161 HIS A C 1
ATOM 1286 O O . HIS A 1 161 ? 13.765 -5.215 -15.247 1.00 45.16 161 HIS A O 1
ATOM 1292 N N . ARG A 1 162 ? 12.919 -7.265 -14.930 1.00 53.47 162 ARG A N 1
ATOM 1293 C CA . ARG A 1 162 ? 14.056 -7.971 -15.511 1.00 53.47 162 ARG A CA 1
ATOM 1294 C C . ARG A 1 162 ? 13.806 -8.283 -16.978 1.00 53.47 162 ARG A C 1
ATOM 1296 O O . ARG A 1 162 ? 12.859 -8.980 -17.340 1.00 53.47 162 ARG A O 1
ATOM 1303 N N . ALA A 1 163 ? 14.740 -7.873 -17.830 1.00 46.31 163 ALA A N 1
ATOM 1304 C CA . ALA A 1 163 ? 14.907 -8.553 -19.104 1.00 46.31 163 ALA A CA 1
ATOM 1305 C C . ALA A 1 163 ? 15.306 -10.014 -18.829 1.00 46.31 163 ALA A C 1
ATOM 1307 O O . ALA A 1 163 ? 16.166 -10.283 -17.986 1.00 46.31 163 ALA A O 1
ATOM 1308 N N . VAL A 1 164 ? 14.688 -10.960 -19.539 1.00 49.00 164 VAL A N 1
ATOM 1309 C CA . VAL A 1 164 ? 15.024 -12.388 -19.437 1.00 49.00 164 VAL A CA 1
ATOM 1310 C C . VAL A 1 164 ? 16.538 -12.568 -19.619 1.00 49.00 164 VAL A C 1
ATOM 1312 O O . VAL A 1 164 ? 17.077 -12.231 -20.670 1.00 49.00 164 VAL A O 1
ATOM 1315 N N . GLY A 1 165 ? 17.223 -13.094 -18.595 1.00 47.28 165 GLY A N 1
ATOM 1316 C CA . GLY A 1 165 ? 18.668 -13.362 -18.621 1.00 47.28 165 GLY A CA 1
ATOM 1317 C C . GLY A 1 165 ? 19.586 -12.232 -18.130 1.00 47.28 165 GLY A C 1
ATOM 1318 O O . GLY A 1 165 ? 20.802 -12.408 -18.175 1.00 47.28 165 GLY A O 1
ATOM 1319 N N . ALA A 1 166 ? 19.056 -11.104 -17.648 1.00 47.94 166 ALA A N 1
ATOM 1320 C CA . ALA A 1 166 ? 19.858 -10.037 -17.041 1.00 47.94 166 ALA A CA 1
ATOM 1321 C C . ALA A 1 166 ? 20.004 -10.211 -15.514 1.00 47.94 166 ALA A C 1
ATOM 1323 O O . ALA A 1 166 ? 19.056 -10.595 -14.828 1.00 47.94 166 ALA A O 1
ATOM 1324 N N . VAL A 1 167 ? 21.196 -9.910 -14.983 1.00 43.3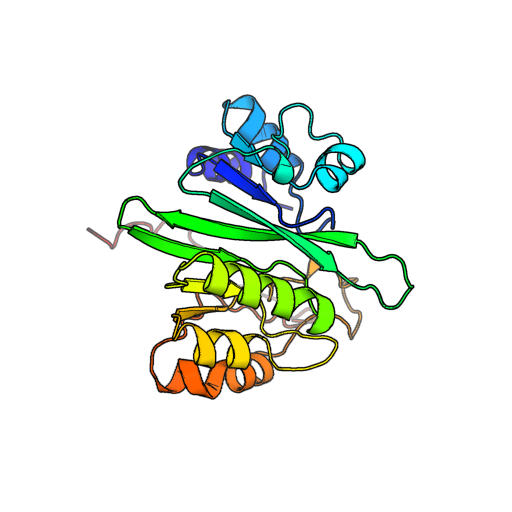4 167 VAL A N 1
ATOM 1325 C CA . VAL A 1 167 ? 21.475 -9.869 -13.536 1.00 43.34 167 VAL A CA 1
ATOM 1326 C C . VAL A 1 167 ? 21.220 -8.452 -13.012 1.00 43.34 167 VAL A C 1
ATOM 1328 O O . VAL A 1 167 ? 21.768 -7.499 -13.560 1.00 43.34 167 VAL A O 1
ATOM 1331 N N . GLY A 1 168 ? 20.457 -8.331 -11.920 1.00 44.72 168 GLY A N 1
ATOM 1332 C CA . GLY A 1 168 ? 20.330 -7.105 -11.123 1.00 44.72 168 GLY A CA 1
ATOM 1333 C C . GLY A 1 168 ? 18.989 -6.352 -11.198 1.00 44.72 168 GLY A C 1
ATOM 1334 O O . GLY A 1 168 ? 18.282 -6.413 -12.198 1.00 44.72 168 GLY A O 1
ATOM 1335 N N . ALA A 1 169 ? 18.767 -5.604 -10.104 1.00 44.50 169 ALA A N 1
ATOM 1336 C CA . ALA A 1 169 ? 17.762 -4.586 -9.755 1.00 44.50 169 ALA A CA 1
ATOM 1337 C C . ALA A 1 169 ? 16.367 -5.033 -9.245 1.00 44.50 169 ALA A C 1
ATOM 1339 O O . ALA A 1 169 ? 15.669 -5.815 -9.881 1.00 44.50 169 ALA A O 1
ATOM 1340 N N . ALA A 1 170 ? 16.025 -4.468 -8.074 1.00 49.88 170 ALA A N 1
ATOM 1341 C CA . ALA A 1 170 ? 14.727 -4.412 -7.384 1.00 49.88 170 ALA A CA 1
ATOM 1342 C C . ALA A 1 170 ? 14.074 -5.739 -6.946 1.00 49.88 170 ALA A C 1
ATOM 1344 O O . ALA A 1 170 ? 12.867 -5.913 -6.921 1.00 49.88 170 ALA A O 1
ATOM 1345 N N . THR A 1 171 ? 14.885 -6.700 -6.517 1.00 54.91 171 THR A N 1
ATOM 1346 C CA . THR A 1 171 ? 14.381 -7.912 -5.856 1.00 54.91 171 THR A CA 1
ATOM 1347 C C . THR A 1 171 ? 15.244 -8.196 -4.645 1.00 54.91 171 THR A C 1
ATOM 1349 O O . THR A 1 171 ? 16.466 -8.297 -4.788 1.00 54.91 171 THR A O 1
ATOM 1352 N N . GLN A 1 172 ? 14.631 -8.347 -3.481 1.00 62.53 172 GLN A N 1
ATOM 1353 C CA . GLN A 1 172 ? 15.325 -8.869 -2.310 1.00 62.53 172 GLN A CA 1
ATOM 1354 C C . GLN A 1 172 ? 15.411 -10.391 -2.411 1.00 62.53 172 GLN A C 1
ATOM 1356 O O . GLN A 1 172 ? 14.543 -11.040 -2.992 1.00 62.53 172 GLN A O 1
ATOM 1361 N N . THR A 1 173 ? 16.487 -10.964 -1.888 1.00 68.56 173 THR A N 1
ATOM 1362 C CA . THR A 1 173 ? 16.599 -12.416 -1.717 1.00 68.56 173 THR A CA 1
ATOM 1363 C C . THR A 1 173 ? 15.728 -12.886 -0.553 1.00 68.56 173 THR A C 1
ATOM 1365 O O . THR A 1 173 ? 15.390 -12.101 0.334 1.00 68.56 173 THR A O 1
ATOM 1368 N N . PHE A 1 174 ? 15.411 -14.184 -0.506 1.00 70.38 174 PHE A N 1
ATOM 1369 C CA . PHE A 1 174 ? 14.650 -14.758 0.608 1.00 70.38 174 PHE A CA 1
ATOM 1370 C C . PHE A 1 174 ? 15.350 -14.513 1.948 1.00 70.38 174 PHE A C 1
ATOM 1372 O O . PHE A 1 174 ? 14.711 -14.176 2.940 1.00 70.38 174 PHE A O 1
ATOM 1379 N N . ALA A 1 175 ? 16.680 -14.627 1.964 1.00 73.62 175 ALA A N 1
ATOM 1380 C CA . ALA A 1 175 ? 17.489 -14.385 3.151 1.00 73.62 175 ALA A CA 1
ATOM 1381 C C . ALA A 1 175 ? 17.429 -12.916 3.609 1.00 73.62 175 ALA A C 1
ATOM 1383 O O . ALA A 1 175 ? 17.255 -12.653 4.795 1.00 73.62 175 ALA A O 1
ATOM 1384 N N . GLU A 1 176 ? 17.530 -11.955 2.685 1.00 76.31 176 GLU A N 1
ATOM 1385 C CA . GLU A 1 176 ? 17.406 -10.525 3.010 1.00 76.31 176 GLU A CA 1
ATOM 1386 C C . GLU A 1 176 ? 16.005 -10.172 3.512 1.00 76.31 176 GLU A C 1
ATOM 1388 O O . GLU A 1 176 ? 15.862 -9.361 4.432 1.00 76.31 176 GLU A O 1
ATOM 1393 N N . LEU A 1 177 ? 14.973 -10.798 2.941 1.00 76.94 177 LEU A N 1
ATOM 1394 C CA . LEU A 1 177 ? 13.609 -10.660 3.425 1.00 76.94 177 LEU A CA 1
ATOM 1395 C C . LEU A 1 177 ? 13.483 -11.193 4.857 1.00 76.94 177 LEU A C 1
ATOM 1397 O O . LEU A 1 177 ? 12.993 -10.483 5.736 1.00 76.94 177 LEU A O 1
ATOM 1401 N N . GLN A 1 178 ? 13.939 -12.425 5.094 1.00 79.25 178 GLN A N 1
ATOM 1402 C CA . GLN A 1 178 ? 13.894 -13.043 6.415 1.00 79.25 178 GLN A CA 1
ATOM 1403 C C . GLN A 1 178 ? 14.622 -12.201 7.458 1.00 79.25 178 GLN A C 1
ATOM 1405 O O . GLN A 1 178 ? 14.081 -12.005 8.541 1.00 79.25 178 GLN A O 1
ATOM 1410 N N . GLU A 1 179 ? 15.797 -11.656 7.131 1.00 85.50 179 GLU A N 1
ATOM 1411 C CA . GLU A 1 179 ? 16.518 -10.781 8.057 1.00 85.50 179 GLU A CA 1
ATOM 1412 C C . GLU A 1 179 ? 15.743 -9.485 8.322 1.00 85.50 179 GLU A C 1
ATOM 1414 O O . GLU A 1 179 ? 15.605 -9.062 9.469 1.00 85.50 179 GLU A O 1
ATOM 1419 N N . SER A 1 180 ? 15.161 -8.881 7.283 1.00 85.69 180 SER A N 1
ATOM 1420 C CA . SER A 1 180 ? 14.392 -7.639 7.422 1.00 85.69 180 SER A CA 1
ATOM 1421 C C . SER A 1 180 ? 13.155 -7.792 8.311 1.00 85.69 180 SER A C 1
ATOM 1423 O O . SER A 1 180 ? 12.765 -6.844 8.993 1.00 85.69 180 SER A O 1
ATOM 1425 N N . PHE A 1 181 ? 12.550 -8.982 8.329 1.00 86.50 181 PHE A N 1
ATOM 1426 C CA . PHE A 1 181 ? 11.420 -9.324 9.193 1.00 86.50 181 PHE A CA 1
ATOM 1427 C C . PHE A 1 181 ? 11.815 -10.204 10.382 1.00 86.50 181 PHE A C 1
ATOM 1429 O O . PHE A 1 181 ? 10.928 -10.772 11.013 1.00 86.50 181 PHE A O 1
ATOM 1436 N N . ARG A 1 182 ? 13.104 -10.326 10.729 1.00 87.00 182 ARG A N 1
ATOM 1437 C CA . ARG A 1 182 ? 13.562 -11.300 11.733 1.00 87.00 182 ARG A CA 1
ATOM 1438 C C . ARG A 1 182 ? 12.843 -11.150 13.069 1.00 87.00 182 ARG A C 1
ATOM 1440 O O . ARG A 1 182 ? 12.276 -12.117 13.555 1.00 87.00 182 ARG A O 1
ATOM 1447 N N . VAL A 1 183 ? 12.798 -9.933 13.615 1.00 87.00 183 VAL A N 1
ATOM 1448 C CA . VAL A 1 183 ? 12.136 -9.644 14.902 1.00 87.00 183 VAL A CA 1
ATOM 1449 C C . VAL A 1 183 ? 10.638 -9.988 14.870 1.00 87.00 183 VAL A C 1
ATOM 1451 O O . VAL A 1 183 ? 10.219 -10.859 15.632 1.00 87.00 183 VAL A O 1
ATOM 1454 N N . PRO A 1 184 ? 9.808 -9.411 13.975 1.00 84.56 184 PRO A N 1
ATOM 1455 C CA . PRO A 1 184 ? 8.397 -9.788 13.925 1.00 84.56 184 PRO A CA 1
ATOM 1456 C C . PRO A 1 184 ? 8.178 -11.250 13.501 1.00 84.56 184 PRO A C 1
ATOM 1458 O O . PRO A 1 184 ? 7.155 -11.836 13.845 1.00 84.56 184 PRO A O 1
ATOM 1461 N N . GLY A 1 185 ? 9.106 -11.856 12.762 1.00 82.88 185 GLY A N 1
ATOM 1462 C CA . GLY A 1 185 ? 9.069 -13.262 12.365 1.00 82.88 185 GLY A CA 1
ATOM 1463 C C . GLY A 1 185 ? 9.283 -14.218 13.536 1.00 82.88 185 GLY A C 1
ATOM 1464 O O . GLY A 1 185 ? 8.477 -15.129 13.718 1.00 82.88 185 GLY A O 1
ATOM 1465 N N . GLU A 1 186 ? 10.312 -13.987 14.354 1.00 86.38 186 GLU A N 1
ATOM 1466 C CA . GLU A 1 186 ? 10.593 -14.752 15.579 1.00 86.38 186 GLU A CA 1
ATOM 1467 C C . GLU A 1 186 ? 9.428 -14.658 16.582 1.00 86.38 186 GLU A C 1
ATOM 1469 O O . GLU A 1 186 ? 9.096 -15.645 17.237 1.00 86.38 186 GLU A O 1
ATOM 1474 N N . ASP A 1 187 ? 8.726 -13.520 16.614 1.00 87.94 187 ASP A N 1
ATOM 1475 C CA . ASP A 1 187 ? 7.527 -13.307 17.437 1.00 87.94 187 ASP A CA 1
ATOM 1476 C C . ASP A 1 187 ? 6.236 -13.929 16.859 1.00 87.94 187 ASP A C 1
ATOM 1478 O O . ASP A 1 187 ? 5.152 -13.772 17.429 1.00 87.94 187 ASP A O 1
ATOM 1482 N N . GLY A 1 188 ? 6.297 -14.591 15.697 1.00 86.12 188 GLY A N 1
ATOM 1483 C CA . GLY A 1 188 ? 5.121 -15.156 15.021 1.00 86.12 188 GLY A CA 1
ATOM 1484 C C . GLY A 1 188 ? 4.147 -14.105 14.468 1.00 86.12 188 GLY A C 1
ATOM 1485 O O . GLY A 1 188 ? 2.972 -14.396 14.233 1.00 86.12 188 GLY A O 1
ATOM 1486 N N . ARG A 1 189 ? 4.615 -12.869 14.267 1.00 88.69 189 ARG A N 1
ATOM 1487 C CA . ARG A 1 189 ? 3.849 -11.731 13.735 1.00 88.69 189 ARG A CA 1
ATOM 1488 C C . ARG A 1 189 ? 4.121 -11.457 12.257 1.00 88.69 189 ARG A C 1
ATOM 1490 O O . ARG A 1 189 ? 3.548 -10.517 11.724 1.00 88.69 189 ARG A O 1
ATOM 1497 N N . CYS A 1 190 ? 4.922 -12.268 11.571 1.00 87.38 190 CYS A N 1
ATOM 1498 C CA . CYS A 1 190 ? 5.134 -12.174 10.126 1.00 87.38 190 CYS A CA 1
ATOM 1499 C C . CYS A 1 190 ? 4.671 -13.452 9.417 1.00 87.38 190 CYS A C 1
ATOM 1501 O O . CYS A 1 190 ? 5.036 -14.553 9.826 1.00 87.38 190 CYS A O 1
ATOM 1503 N N . ALA A 1 191 ? 3.900 -13.310 8.338 1.00 81.44 191 ALA A N 1
ATOM 1504 C CA . ALA A 1 191 ? 3.507 -14.415 7.470 1.00 81.44 191 ALA A CA 1
ATOM 1505 C C . ALA A 1 191 ? 3.906 -14.124 6.016 1.00 81.44 191 ALA A C 1
ATOM 1507 O O . ALA A 1 191 ? 3.498 -13.119 5.434 1.00 81.44 191 ALA A O 1
ATOM 1508 N N . CYS A 1 192 ? 4.685 -15.028 5.419 1.00 70.38 192 CYS A N 1
ATOM 1509 C CA . CYS A 1 192 ? 4.953 -15.029 3.983 1.00 70.38 192 CYS A CA 1
ATOM 1510 C C . CYS A 1 192 ? 3.836 -15.824 3.291 1.00 70.38 192 CYS A C 1
ATOM 1512 O O . CYS A 1 192 ? 3.671 -17.015 3.555 1.00 70.38 192 CYS A O 1
ATOM 1514 N N . LEU A 1 193 ? 3.026 -15.156 2.463 1.00 64.25 193 LEU A N 1
ATOM 1515 C CA . LEU A 1 193 ? 1.867 -15.780 1.810 1.00 64.25 193 LEU A CA 1
ATOM 1516 C C . LEU A 1 193 ? 2.271 -16.653 0.616 1.00 64.25 193 LEU A C 1
ATOM 1518 O O . LEU A 1 193 ? 1.656 -17.688 0.376 1.00 64.25 193 LEU A O 1
ATOM 1522 N N . ALA A 1 194 ? 3.297 -16.235 -0.122 1.00 56.22 194 ALA A N 1
ATOM 1523 C CA . ALA A 1 194 ? 3.919 -17.000 -1.190 1.00 56.22 194 ALA A CA 1
ATOM 1524 C C . ALA A 1 194 ? 5.290 -16.390 -1.501 1.00 56.22 194 ALA A C 1
ATOM 1526 O O . ALA A 1 194 ? 5.385 -15.173 -1.634 1.00 56.22 194 ALA A O 1
ATOM 1527 N N . TRP A 1 195 ? 6.306 -17.236 -1.676 1.00 54.28 195 TRP A N 1
ATOM 1528 C CA . TRP A 1 195 ? 7.630 -16.855 -2.166 1.00 54.28 195 TRP A CA 1
ATOM 1529 C C . TRP A 1 195 ? 7.961 -17.707 -3.390 1.00 54.28 195 TRP A C 1
ATOM 1531 O O . TRP A 1 195 ? 7.773 -18.926 -3.370 1.00 54.28 195 TRP A O 1
ATOM 1541 N N . GLY A 1 196 ? 8.465 -17.088 -4.454 1.00 48.06 196 GLY A N 1
ATOM 1542 C CA . GLY A 1 196 ? 8.978 -17.799 -5.618 1.00 48.06 196 GLY A CA 1
ATOM 1543 C C . GLY A 1 196 ? 10.303 -17.196 -6.038 1.00 48.06 196 GLY A C 1
ATOM 1544 O O . GLY A 1 196 ? 10.343 -16.038 -6.417 1.00 48.06 196 GLY A O 1
ATOM 1545 N N . GLU A 1 197 ? 11.392 -17.961 -6.014 1.00 44.34 197 GLU A N 1
ATOM 1546 C CA . GLU A 1 197 ? 12.608 -17.547 -6.713 1.00 44.34 197 GLU A CA 1
ATOM 1547 C C . GLU A 1 197 ? 12.440 -17.910 -8.188 1.00 44.34 197 GLU A C 1
ATOM 1549 O O . GLU A 1 197 ? 12.278 -19.086 -8.522 1.00 44.34 197 GLU A O 1
ATOM 1554 N N . SER A 1 198 ? 12.507 -16.939 -9.107 1.00 41.09 198 SER A N 1
ATOM 1555 C CA . SER A 1 198 ? 12.773 -17.293 -10.503 1.00 41.09 198 SER A CA 1
ATOM 1556 C C . SER A 1 198 ? 14.222 -17.775 -10.584 1.00 41.09 198 SER A C 1
ATOM 1558 O O . SER A 1 198 ? 15.147 -16.999 -10.844 1.00 41.09 198 SER A O 1
ATOM 1560 N N . GLY A 1 199 ? 14.440 -19.063 -10.343 1.00 34.94 199 GLY A N 1
ATOM 1561 C CA . GLY A 1 199 ? 15.651 -19.709 -10.804 1.00 34.94 199 GLY A CA 1
ATOM 1562 C C . GLY A 1 199 ? 15.727 -19.504 -12.313 1.00 34.94 199 GLY A C 1
ATOM 1563 O O . GLY A 1 199 ? 14.787 -19.827 -13.041 1.00 34.94 199 GLY A O 1
ATOM 1564 N N . LEU A 1 200 ? 16.848 -18.985 -12.807 1.00 37.47 200 LEU A N 1
ATOM 1565 C CA . LEU A 1 200 ? 17.290 -19.339 -14.148 1.00 37.47 200 LEU A CA 1
ATOM 1566 C C . LEU A 1 200 ? 17.499 -20.860 -14.149 1.00 37.47 200 LEU A C 1
ATOM 1568 O O . LEU A 1 200 ? 18.613 -21.348 -13.993 1.00 37.47 200 LEU A O 1
ATOM 1572 N N . LEU A 1 201 ? 16.420 -21.621 -14.327 1.00 35.94 201 LEU A N 1
ATOM 1573 C CA . LEU A 1 201 ? 16.487 -22.974 -14.850 1.00 35.94 201 LEU A CA 1
ATOM 1574 C C . LEU A 1 201 ? 16.838 -22.805 -16.326 1.00 35.94 201 LEU A C 1
ATOM 1576 O O . LEU A 1 201 ? 15.987 -22.805 -17.214 1.00 35.94 201 LEU A O 1
ATOM 1580 N N . GLY A 1 202 ? 18.120 -22.534 -16.580 1.00 32.44 202 GLY A N 1
ATOM 1581 C CA . GLY A 1 202 ? 18.672 -22.602 -17.917 1.00 32.44 202 GLY A CA 1
ATOM 1582 C C . GLY A 1 202 ? 18.360 -23.985 -18.457 1.00 32.44 202 GLY A C 1
ATOM 1583 O O . GLY A 1 202 ? 18.757 -24.951 -17.824 1.00 32.44 202 GLY A O 1
ATOM 1584 N N . LYS A 1 203 ? 17.606 -24.048 -19.564 1.00 35.56 203 LYS A N 1
ATOM 1585 C CA . LYS A 1 203 ? 17.348 -25.230 -20.407 1.00 35.56 203 LYS A CA 1
ATOM 1586 C C . LYS A 1 203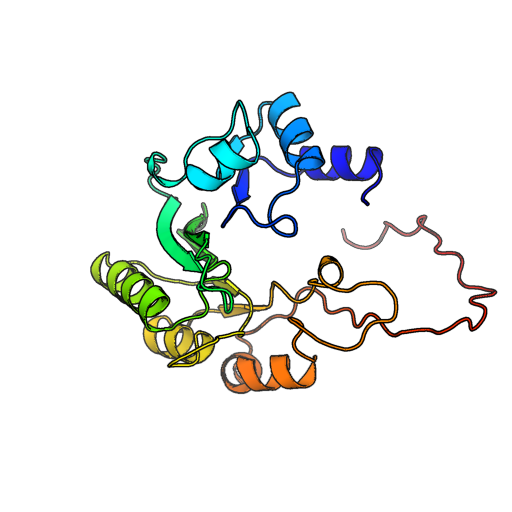 ? 17.847 -26.551 -19.799 1.00 35.56 203 LYS A C 1
ATOM 1588 O O . LYS A 1 203 ? 18.810 -27.138 -20.282 1.00 35.56 203 LYS A O 1
ATOM 1593 N N . GLN A 1 204 ? 17.186 -27.016 -18.751 1.00 35.59 204 GLN A N 1
ATOM 1594 C CA . GLN A 1 204 ? 17.175 -28.424 -18.412 1.00 35.59 204 GLN A CA 1
ATOM 1595 C C . GLN A 1 204 ? 15.732 -28.853 -18.562 1.00 35.59 204 GLN A C 1
ATOM 1597 O O . GLN A 1 204 ? 14.813 -28.231 -18.033 1.00 35.59 204 GLN A O 1
ATOM 1602 N N . GLU A 1 205 ? 15.566 -29.834 -19.434 1.00 36.50 205 GLU A N 1
ATOM 1603 C CA . GLU A 1 205 ? 14.311 -30.431 -19.835 1.00 36.50 205 GLU A CA 1
ATOM 1604 C C . GLU A 1 205 ? 13.474 -30.764 -18.597 1.00 36.50 205 GLU A C 1
ATOM 1606 O O . GLU A 1 205 ? 13.766 -31.713 -17.875 1.00 36.50 205 GLU A O 1
ATOM 1611 N N . PHE A 1 206 ? 12.385 -30.026 -18.375 1.00 36.56 206 PHE A N 1
ATOM 1612 C CA . PHE A 1 206 ? 11.268 -30.539 -17.585 1.00 36.56 206 PHE A CA 1
ATOM 1613 C C . PHE A 1 206 ? 10.475 -31.505 -18.463 1.00 36.56 206 PHE A C 1
ATOM 1615 O O . PHE A 1 206 ? 9.332 -31.260 -18.838 1.00 36.56 206 PHE A O 1
ATOM 1622 N N . ALA A 1 207 ? 11.115 -32.612 -18.832 1.00 39.69 207 ALA A N 1
ATOM 1623 C CA . ALA A 1 207 ? 10.395 -33.799 -19.238 1.00 39.69 207 ALA A CA 1
ATOM 1624 C C . ALA A 1 207 ? 9.835 -34.432 -17.956 1.00 39.69 207 ALA A C 1
ATOM 1626 O O . ALA A 1 207 ? 10.574 -35.056 -17.198 1.00 39.69 207 ALA A O 1
ATOM 1627 N N . GLY A 1 208 ? 8.538 -34.245 -17.696 1.00 36.50 208 GLY A N 1
ATOM 1628 C CA . GLY A 1 208 ? 7.806 -35.137 -16.790 1.00 36.50 208 GLY A CA 1
ATOM 1629 C C . GLY A 1 208 ? 7.070 -34.536 -15.593 1.00 36.50 208 GLY A C 1
ATOM 1630 O O . GLY A 1 208 ? 6.752 -35.292 -14.682 1.00 36.50 208 GLY A O 1
ATOM 1631 N N . LEU A 1 209 ? 6.744 -33.241 -15.566 1.00 34.00 209 LEU A N 1
ATOM 1632 C CA . LEU A 1 209 ? 5.750 -32.728 -14.612 1.00 34.00 209 LEU A CA 1
ATOM 1633 C C . LEU A 1 209 ? 4.571 -32.112 -15.366 1.00 34.00 209 LEU A C 1
ATOM 1635 O O . LEU A 1 209 ? 4.514 -30.907 -15.600 1.00 34.00 209 LEU A O 1
ATOM 1639 N N . GLU A 1 210 ? 3.634 -32.972 -15.766 1.00 28.75 210 GLU A N 1
ATOM 1640 C CA . GLU A 1 210 ? 2.270 -32.548 -16.070 1.00 28.75 210 GLU A CA 1
ATOM 1641 C C . GLU A 1 210 ? 1.623 -32.081 -14.760 1.00 28.75 210 GLU A C 1
ATOM 1643 O O . GLU A 1 210 ? 1.488 -32.848 -13.805 1.00 28.75 210 GLU A O 1
ATOM 1648 N N . PHE A 1 211 ? 1.253 -30.803 -14.696 1.00 31.83 211 PHE A N 1
ATOM 1649 C CA . PHE A 1 211 ? 0.387 -30.304 -13.635 1.00 31.83 211 PHE A CA 1
ATOM 1650 C C . PHE A 1 211 ? -1.036 -30.789 -13.913 1.00 31.83 211 PHE A C 1
ATOM 1652 O O . PHE A 1 211 ? -1.726 -30.274 -14.790 1.00 31.83 211 PHE A O 1
ATOM 1659 N N . ASP A 1 212 ? -1.458 -31.804 -13.165 1.00 30.66 212 ASP A N 1
ATOM 1660 C CA . ASP A 1 212 ? -2.838 -32.268 -13.141 1.00 30.66 212 ASP A CA 1
ATOM 1661 C C . ASP A 1 212 ? -3.690 -31.317 -12.281 1.00 30.66 212 ASP A C 1
ATOM 1663 O O . ASP A 1 212 ? -3.662 -31.356 -11.048 1.00 30.66 212 ASP A O 1
ATOM 1667 N N . CYS A 1 213 ? -4.452 -30.443 -12.942 1.00 31.84 213 CYS A N 1
ATOM 1668 C CA . CYS A 1 213 ? -5.396 -29.518 -12.307 1.00 31.84 213 CYS A CA 1
ATOM 1669 C C . CYS A 1 213 ? -6.658 -30.202 -11.735 1.00 31.84 213 CYS A C 1
ATOM 1671 O O . CYS A 1 213 ? -7.571 -29.506 -11.296 1.00 31.84 213 CYS A O 1
ATOM 1673 N N . SER A 1 214 ? -6.756 -31.537 -11.713 1.00 28.33 214 SER A N 1
ATOM 1674 C CA . SER A 1 214 ? -7.970 -32.241 -11.267 1.00 28.33 214 SER A CA 1
ATOM 1675 C C . SER A 1 214 ? -8.120 -32.421 -9.748 1.00 28.33 214 SER A C 1
ATOM 1677 O O . SER A 1 214 ? -9.145 -32.926 -9.295 1.00 28.33 214 SER A O 1
ATOM 1679 N N . ARG A 1 215 ? -7.159 -31.989 -8.919 1.00 36.19 215 ARG A N 1
ATOM 1680 C CA . ARG A 1 215 ? -7.237 -32.147 -7.451 1.00 36.19 215 ARG A CA 1
ATOM 1681 C C . ARG A 1 215 ? -7.559 -30.847 -6.710 1.00 36.19 215 ARG A C 1
ATOM 1683 O O . ARG A 1 215 ? -6.764 -30.365 -5.910 1.00 36.19 215 ARG A O 1
ATOM 1690 N N . GLN A 1 216 ? -8.769 -30.330 -6.917 1.00 36.69 216 GLN A N 1
ATOM 1691 C CA . GLN A 1 216 ? -9.447 -29.421 -5.980 1.00 36.69 216 GLN A CA 1
ATOM 1692 C C . GLN A 1 216 ? -10.534 -30.173 -5.195 1.00 36.69 216 GLN A C 1
ATOM 1694 O O . GLN A 1 216 ? -11.711 -29.858 -5.290 1.00 36.69 216 GLN A O 1
ATOM 1699 N N . GLU A 1 217 ? -10.162 -31.166 -4.388 1.00 36.44 217 GLU A N 1
ATOM 1700 C CA . GLU A 1 217 ? -11.061 -31.693 -3.352 1.00 36.44 217 GLU A CA 1
ATOM 1701 C C . GLU A 1 217 ? -10.257 -32.118 -2.122 1.00 36.44 217 GLU A C 1
ATOM 1703 O O . GLU A 1 217 ? -9.902 -33.281 -1.969 1.00 36.44 217 GLU A O 1
ATOM 1708 N N . ALA A 1 218 ? -9.952 -31.160 -1.244 1.00 32.91 218 ALA A N 1
ATOM 1709 C CA . ALA A 1 218 ? -9.695 -31.408 0.178 1.00 32.91 218 ALA A CA 1
ATOM 1710 C C . ALA A 1 218 ? -9.589 -30.078 0.938 1.00 32.91 218 ALA A C 1
ATOM 1712 O O . ALA A 1 218 ? -8.493 -29.612 1.221 1.00 32.91 218 ALA A O 1
ATOM 1713 N N . CYS A 1 219 ? -10.737 -29.467 1.233 1.00 29.34 219 CYS A N 1
ATOM 1714 C CA . CYS A 1 219 ? -10.963 -28.604 2.399 1.00 29.34 219 CYS A CA 1
ATOM 1715 C C . CYS A 1 219 ? -12.477 -28.361 2.498 1.00 29.34 219 CYS A C 1
ATOM 1717 O O . CYS A 1 219 ? -13.015 -27.433 1.897 1.00 29.34 219 CYS A O 1
ATOM 1719 N N . ARG A 1 220 ? -13.161 -29.274 3.195 1.00 32.75 220 ARG A N 1
ATOM 1720 C CA . ARG A 1 220 ? -14.480 -29.048 3.794 1.00 32.75 220 ARG A CA 1
ATOM 1721 C C . ARG A 1 220 ? -14.287 -28.838 5.285 1.00 32.75 220 ARG A C 1
ATOM 1723 O O . ARG A 1 220 ? -13.398 -29.529 5.831 1.00 32.75 220 ARG A O 1
#

pLDDT: mean 79.51, std 20.54, range [28.33, 98.0]

Secondary structure (DSSP, 8-state):
---HHHHHHHHHH-SEEE--BS-TTT--HHHHHHHHHTT-EEEE-HHHHHHHT-TTPEEGGG--BTTEEEEEEEE--TTS--EEEEEEEEE-TTS-EEEE--S--BHHHHHHHHHHHHHTT---SEEEE----SBSS-HHHHHHHHH--EEEE----GGGGSPTT---SS---HHHHHHHTHHHHHTT-EEES---------S----S----TT------

InterPro domains:
  IPR036866 Ribonuclease Z/Hydroxyacylglutathione hydrolase-like [G3DSA:3.60.15.10] (6-167)
  IPR036866 Ribonuclease Z/Hydroxyacylglutathione hydrolase-like [SSF56281] (14-144)

Sequence (220 aa):
MLCEELIEEFAGLIDTAFYTHGHPDHIGPNITGRLQAHGKKVIAPLAAIQDWRLKKAIPAEELRREHVRCYPGIQRMVDGKDSPNSAYLLTLRSGATFFVRGDIYCSEDFLPILDRIEQEGRTIDFAAMSPFHQSGSSPVTELDSRFHCRFLAIHEWEFSHRAVGAVGAATQTFAELQESFRVPGEDGRCACLAWGESGLLGKQEFAGLEFDCSRQEACR

Organism: NCBI:txid1076179

Foldseek 3Di:
DDDPVVLLVVLVVAQEAEFFFQDPVRDDVSNLVNVVVVVGAYEYAPVNCVVSVSPRHDHLVPDDDPFKDWDWFWQQDPVRPITITIWMWGQDPVRAIEIEGPRRQECVGVVVVVVVCVVVVHAHAEYEEAQHHDDDDGPLCVNCVRHVHAYEYDQQPVPVVDDVPDDDDDHDDPVRRCVSCVVCVVVVRYDHPDDDDPPPPPDDDPPPDDPDPPPPDDDD

Radius of gyration: 18.82 Å; chains: 1; bounding box: 41×47×38 Å